Protein AF-A0A950RRG8-F1 (afdb_monomer)

Secondary structure (DSSP, 8-state):
-HHHHHHHHHHHHHHHHHH--HHHHHHHHTT--GGGSTTS--SHHHHHHHH-HHHHHHHHHHHHHHHHHHHHHHHHHHHHSHHHHHHHHTTTHHHHHHHHHHHHHHHS-GGGTT-----HHHHHHHHHHH-HHHHHHHHHHHHHHHHHH--HHHHHHHHHHHHHHHHHHHSSSTTSTTTHHHHHHHHHHHHHHHHHTHHHHHHHHTT-PPPPPP-THHHHHHHHHHHHHHHHHHHHHHHIIIIIHHHHHHHHHHHHHS-HHHHTTS---TT--HHHHHHHHHHHHTTTHHHHHHHHHHHHHHHHHHHHHGGG-

Sequence (313 aa):
MTALLIGALTILVSYLIGAIPFGYLVARWRGVDILHQGSGNIGATNVGRVLGRRFGLLVFFLDFTKGALPVAAATLITAGWKEELRPWFGQEGLRVAAALAAFLGHLFPVYLRFRGGKGVATGAGVVTMLFPGPTLGALFTWVLVVSLTRYVSLASLCAGLILCALYLIFTPEPFAPDRYTLTLFCLLAVVLIWLRHRANIVRLLHGNENRMRDHPAFPVVTRMIHVLALGLWFGSTVFFTFVVAPVVFHTFAVLAETSSAERATLPLSNQFNPETSSLVAGAGLRPVFPWYFLLQGLCGFLAALTALSWSWH

Radius of gyration: 25.61 Å; Cα contacts (8 Å, |Δi|>4): 386; chains: 1; bounding box: 71×33×63 Å

Mean predicted aligned error: 7.18 Å

Foldseek 3Di:
DVLVVVLVVLLVVLLQLLLPLLLCVLQVVVVHRLCPADPNASALVSSCVPVNNVSSVVRLVSNLCSLQVSLVVQVVSCVVCVVVNCVPQNQCRSSLSSNCSSQQSQCQPVVVNGHHHLRLSSNLSSCCSLPVPLSVVLVVQLLLCCLLPQANLVSSLRSLVSSLVCCVVVDPPCCPPRNVSVNVSSVVSNVSSCVSCVVQVVCVVVVNHDGDPDDPVSLVVLVVLLVVLVCQQVVVVCCCVPPVVVVLLVVLQVVQVDDPVVCVVPPDDPPRHNVCSNVVSCVVCVVVVVVSVVSNVVSVVSNVSSVVSVVVD

pLDDT: mean 90.44, std 8.81, range [47.72, 98.69]

Structure (mmCIF, N/CA/C/O backbone):
data_AF-A0A950RRG8-F1
#
_entry.id   AF-A0A950RRG8-F1
#
loop_
_atom_site.group_PDB
_atom_site.id
_atom_site.type_symbol
_atom_site.label_atom_id
_atom_site.label_alt_id
_atom_site.label_comp_id
_atom_site.label_asym_id
_atom_site.label_entity_id
_atom_site.label_seq_id
_atom_site.pdbx_PDB_ins_code
_atom_site.Cartn_x
_atom_site.Cartn_y
_atom_site.Cartn_z
_atom_site.occupancy
_atom_site.B_iso_or_equiv
_atom_site.auth_seq_id
_atom_site.auth_comp_id
_atom_site.auth_asym_id
_atom_site.auth_atom_id
_atom_site.pdbx_PDB_model_num
ATOM 1 N N . MET A 1 1 ? -24.541 4.275 -24.728 1.00 69.06 1 MET A N 1
ATOM 2 C CA . MET A 1 1 ? -25.304 4.397 -23.462 1.00 69.06 1 MET A CA 1
ATOM 3 C C . MET A 1 1 ? -25.002 3.250 -22.493 1.00 69.06 1 MET A C 1
ATOM 5 O O . MET A 1 1 ? -24.692 3.522 -21.343 1.00 69.06 1 MET A O 1
ATOM 9 N N . THR A 1 2 ? -24.998 1.991 -22.947 1.00 86.94 2 THR A N 1
ATOM 10 C CA . THR A 1 2 ? -24.755 0.794 -22.111 1.00 86.94 2 THR A CA 1
ATOM 11 C C . THR A 1 2 ? -23.406 0.788 -21.379 1.00 86.94 2 THR A C 1
ATOM 13 O O . THR A 1 2 ? -23.375 0.570 -20.175 1.00 86.94 2 THR A O 1
ATOM 16 N N . ALA A 1 3 ? -22.296 1.103 -22.056 1.00 88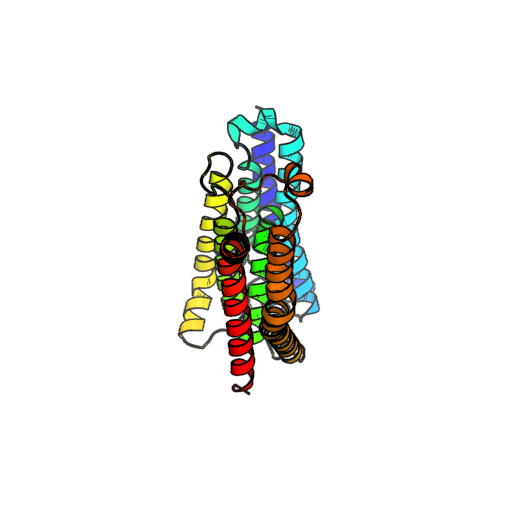.38 3 ALA A N 1
ATOM 17 C CA . ALA A 1 3 ? -20.965 1.097 -21.433 1.00 88.38 3 ALA A CA 1
ATOM 18 C C . ALA A 1 3 ? -20.802 2.154 -20.326 1.00 88.38 3 ALA A C 1
ATOM 20 O O . ALA A 1 3 ? -20.238 1.872 -19.271 1.00 88.38 3 ALA A O 1
ATOM 21 N N . LEU A 1 4 ? -21.366 3.350 -20.522 1.00 89.56 4 LEU A N 1
ATOM 22 C CA . LEU A 1 4 ? -21.375 4.394 -19.497 1.00 89.56 4 LEU A CA 1
ATOM 23 C C . LEU A 1 4 ? -22.156 3.946 -18.251 1.00 89.56 4 LEU A C 1
ATOM 25 O O . LEU A 1 4 ? -21.693 4.151 -17.132 1.00 89.56 4 LEU A O 1
ATOM 29 N N . LEU A 1 5 ? -23.304 3.287 -18.445 1.00 93.88 5 LEU A N 1
ATOM 30 C CA . LEU A 1 5 ? -24.101 2.728 -17.352 1.00 93.88 5 LEU A CA 1
ATOM 31 C C . LEU A 1 5 ? -23.340 1.628 -16.597 1.00 93.88 5 LEU A C 1
ATOM 33 O O . LEU A 1 5 ? -23.332 1.632 -15.369 1.00 93.88 5 LEU A O 1
ATOM 37 N N . ILE A 1 6 ? -22.660 0.727 -17.315 1.00 93.88 6 ILE A N 1
ATOM 38 C CA . ILE A 1 6 ? -21.808 -0.315 -16.718 1.00 93.88 6 ILE A CA 1
ATOM 39 C C . ILE A 1 6 ? -20.700 0.323 -15.873 1.00 93.88 6 ILE A C 1
ATOM 41 O O . ILE A 1 6 ? -20.494 -0.074 -14.724 1.00 93.88 6 ILE A O 1
ATOM 45 N N . GLY A 1 7 ? -20.015 1.337 -16.408 1.00 95.25 7 GLY A N 1
ATOM 46 C CA . GLY A 1 7 ? -18.968 2.057 -15.685 1.00 95.25 7 GLY A CA 1
ATOM 47 C C . GLY A 1 7 ? -19.498 2.738 -14.421 1.00 95.25 7 GLY A C 1
ATOM 48 O O . GLY A 1 7 ? -18.948 2.548 -13.337 1.00 95.25 7 GLY A O 1
ATOM 49 N N . ALA A 1 8 ? -20.616 3.460 -14.527 1.00 95.81 8 ALA A N 1
ATOM 50 C CA . ALA A 1 8 ? -21.257 4.120 -13.390 1.00 95.81 8 ALA A CA 1
ATOM 51 C C . ALA A 1 8 ? -21.698 3.123 -12.305 1.00 95.81 8 ALA A C 1
ATOM 53 O O . ALA A 1 8 ? -21.438 3.341 -11.120 1.00 95.81 8 ALA A O 1
ATOM 54 N N . LEU A 1 9 ? -22.308 1.999 -12.699 1.00 96.81 9 LEU A N 1
ATOM 55 C CA . LEU A 1 9 ? -22.713 0.946 -11.770 1.00 96.81 9 LEU A CA 1
ATOM 56 C C . LEU A 1 9 ? -21.500 0.305 -11.090 1.00 96.81 9 LEU A C 1
ATOM 58 O O . LEU A 1 9 ? -21.519 0.089 -9.881 1.00 96.81 9 LEU A O 1
ATOM 62 N N . THR A 1 10 ? -20.423 0.068 -11.840 1.00 97.69 10 THR A N 1
ATOM 63 C CA . THR A 1 10 ? -19.162 -0.458 -11.300 1.00 97.69 10 THR A CA 1
ATOM 64 C C . THR A 1 10 ? -18.613 0.466 -10.214 1.00 97.69 10 THR A C 1
ATOM 66 O O . THR A 1 10 ? -18.260 -0.002 -9.133 1.00 97.69 10 THR A O 1
ATOM 69 N N . ILE A 1 11 ? -18.597 1.780 -10.452 1.00 98.31 11 ILE A N 1
ATOM 70 C CA . ILE A 1 11 ? -18.136 2.784 -9.479 1.00 98.31 11 ILE A CA 1
ATOM 71 C C . ILE A 1 11 ? -19.035 2.795 -8.236 1.00 98.31 11 ILE A C 1
ATOM 73 O O . ILE A 1 11 ? -18.532 2.738 -7.112 1.00 98.31 11 ILE A O 1
ATOM 77 N N . LEU A 1 12 ? -20.359 2.819 -8.420 1.00 98.50 12 LEU A N 1
ATOM 78 C CA . LEU A 1 12 ? -21.320 2.821 -7.316 1.00 98.50 12 LEU A CA 1
ATOM 79 C C . LEU A 1 12 ? -21.175 1.571 -6.438 1.00 98.50 12 LEU A C 1
ATOM 81 O O . LEU A 1 12 ? -21.051 1.674 -5.218 1.00 98.50 12 LEU A O 1
ATOM 85 N N . VAL A 1 13 ? -21.137 0.389 -7.055 1.00 98.50 13 VAL A N 1
ATOM 86 C CA . VAL A 1 13 ? -20.974 -0.887 -6.347 1.00 98.50 13 VAL A CA 1
ATOM 87 C C . VAL A 1 13 ? -19.619 -0.946 -5.642 1.00 98.50 13 VAL A C 1
ATOM 89 O O . VAL A 1 13 ? -19.554 -1.369 -4.488 1.00 98.50 13 VAL A O 1
ATOM 92 N N . SER A 1 14 ? -18.552 -0.446 -6.272 1.00 98.69 14 SER A N 1
ATOM 93 C CA . SER A 1 14 ? -17.225 -0.357 -5.650 1.00 98.69 14 SER A CA 1
ATOM 94 C C . SER A 1 14 ? -17.256 0.467 -4.362 1.00 98.69 14 SER A C 1
ATOM 96 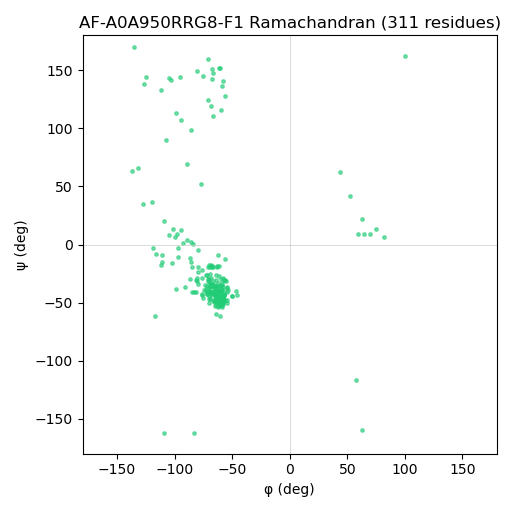O O . SER A 1 14 ? -16.719 0.033 -3.341 1.00 98.69 14 SER A O 1
ATOM 98 N N . TYR A 1 15 ? -17.938 1.619 -4.375 1.00 98.69 15 TYR A N 1
ATOM 99 C CA . TYR A 1 15 ? -18.134 2.440 -3.180 1.00 98.69 15 TYR A CA 1
ATOM 100 C C . TYR A 1 15 ? -18.922 1.700 -2.095 1.00 98.69 15 TYR A C 1
ATOM 102 O O . TYR A 1 15 ? -18.489 1.670 -0.942 1.00 98.69 15 TYR A O 1
ATOM 110 N N . LEU A 1 16 ? -20.045 1.068 -2.447 1.00 98.62 16 LEU A N 1
ATOM 111 C CA . LEU A 1 16 ? -20.894 0.359 -1.484 1.00 98.62 16 LEU A CA 1
ATOM 112 C C . LEU A 1 16 ? -20.177 -0.828 -0.833 1.00 98.62 16 LEU A C 1
ATOM 114 O O . LEU A 1 16 ? -20.324 -1.026 0.374 1.00 98.62 16 LEU A O 1
ATOM 118 N N . ILE A 1 17 ? -19.370 -1.572 -1.599 1.00 98.56 17 ILE A N 1
ATOM 119 C CA . ILE A 1 17 ? -18.513 -2.654 -1.092 1.00 98.56 17 ILE A CA 1
ATOM 120 C C . ILE A 1 17 ? -17.433 -2.084 -0.166 1.00 98.56 17 ILE A C 1
ATOM 122 O O . ILE A 1 17 ? -17.271 -2.546 0.965 1.00 98.56 17 ILE A O 1
ATOM 126 N N . GLY A 1 18 ? -16.725 -1.039 -0.604 1.00 98.12 18 GLY A N 1
ATOM 127 C CA . GLY A 1 18 ? -15.710 -0.366 0.207 1.00 98.12 18 GLY A CA 1
ATOM 128 C C . GLY A 1 18 ? -16.265 0.205 1.516 1.00 98.12 18 GLY A C 1
ATOM 129 O O . GLY A 1 18 ? -15.587 0.185 2.550 1.00 98.12 18 GLY A O 1
ATOM 130 N N . ALA A 1 19 ? -17.519 0.659 1.494 1.00 98.25 19 ALA A N 1
ATOM 131 C CA . ALA A 1 19 ? -18.220 1.230 2.635 1.00 98.25 19 ALA A CA 1
ATOM 132 C C . ALA A 1 19 ? -18.583 0.215 3.723 1.00 98.25 19 ALA A C 1
ATOM 134 O O . ALA A 1 19 ? -18.820 0.635 4.854 1.00 98.25 19 ALA A O 1
ATOM 135 N N . ILE A 1 20 ? -18.576 -1.095 3.448 1.00 98.44 20 ILE A N 1
ATOM 136 C CA . ILE A 1 20 ? -18.914 -2.118 4.449 1.00 98.44 20 ILE A CA 1
ATOM 137 C C . ILE A 1 20 ? -17.945 -2.010 5.642 1.00 98.44 20 ILE A C 1
ATOM 139 O O . ILE A 1 20 ? -16.736 -2.218 5.478 1.00 98.44 20 ILE A O 1
ATOM 143 N N . PRO A 1 21 ? -18.417 -1.678 6.859 1.00 97.19 21 PRO A N 1
ATOM 144 C CA . PRO A 1 21 ? -17.534 -1.363 7.973 1.00 97.19 21 PRO A CA 1
ATOM 145 C C . PRO A 1 21 ? -17.183 -2.631 8.764 1.00 97.19 21 PRO A C 1
ATOM 147 O O . PRO A 1 21 ? -17.616 -2.804 9.902 1.00 97.19 21 PRO A O 1
ATOM 150 N N . PHE A 1 22 ? -16.391 -3.536 8.180 1.00 98.19 22 PHE A N 1
ATOM 151 C CA . PHE A 1 22 ? -16.116 -4.851 8.779 1.00 98.19 22 PHE A CA 1
ATOM 152 C C . PHE A 1 22 ? -15.591 -4.795 10.210 1.00 98.19 22 PHE A C 1
ATOM 154 O O . PHE A 1 22 ? -16.025 -5.592 11.031 1.00 98.19 22 PHE A O 1
ATOM 161 N N . GLY A 1 23 ? -14.722 -3.846 10.561 1.00 96.88 23 GLY A N 1
ATOM 162 C CA . GLY A 1 23 ? -14.259 -3.754 11.945 1.00 96.88 23 GLY A CA 1
ATOM 163 C C . GLY A 1 23 ? -15.330 -3.316 12.945 1.00 96.88 23 GLY A C 1
ATOM 164 O O . GLY A 1 23 ? -15.298 -3.759 14.090 1.00 96.88 23 GLY A O 1
ATOM 165 N N . TYR A 1 24 ? -16.324 -2.535 12.511 1.00 97.38 24 TYR A N 1
ATOM 166 C CA . TYR A 1 24 ? -17.519 -2.268 13.314 1.00 97.38 24 TYR A CA 1
ATOM 167 C C . TYR A 1 24 ? -18.393 -3.521 13.431 1.00 97.38 24 TYR A C 1
ATOM 169 O O . TYR A 1 24 ? -18.782 -3.889 14.536 1.00 97.38 24 TYR A O 1
ATOM 177 N N . LEU A 1 25 ? -18.652 -4.211 12.313 1.00 97.88 25 LEU A N 1
ATOM 178 C CA . LEU A 1 25 ? -19.484 -5.420 12.280 1.00 97.88 25 LEU A CA 1
ATOM 179 C C . LEU A 1 25 ? -18.895 -6.548 13.137 1.00 97.88 25 LEU A C 1
ATOM 181 O O . LEU A 1 25 ? -19.595 -7.124 13.965 1.00 97.88 25 LEU A O 1
ATOM 185 N N . VAL A 1 26 ? -17.596 -6.822 12.995 1.00 97.94 26 VAL A N 1
ATOM 186 C CA . VAL A 1 26 ? -16.881 -7.843 13.772 1.00 97.94 26 VAL A CA 1
ATOM 187 C C . VAL A 1 26 ? -16.863 -7.488 15.258 1.00 97.94 26 VAL A C 1
ATOM 189 O O . VAL A 1 26 ? -17.041 -8.372 16.093 1.00 97.94 26 VAL A O 1
ATOM 192 N N . ALA A 1 27 ? -16.685 -6.213 15.613 1.00 97.06 27 ALA A N 1
ATOM 193 C CA . ALA A 1 27 ? -16.729 -5.808 17.013 1.00 97.06 27 ALA A CA 1
ATOM 194 C C . ALA A 1 27 ? -18.127 -5.934 17.620 1.00 97.06 27 ALA A C 1
ATOM 196 O O . ALA A 1 27 ? -18.269 -6.492 18.709 1.00 97.06 27 ALA A O 1
ATOM 197 N N . ARG A 1 28 ? -19.162 -5.514 16.884 1.00 96.50 28 ARG A N 1
ATOM 198 C CA . ARG A 1 28 ? -20.558 -5.673 17.303 1.00 96.50 28 ARG A CA 1
ATOM 199 C C . ARG A 1 28 ? -20.959 -7.134 17.448 1.00 96.50 28 ARG A C 1
ATOM 201 O O . ARG A 1 28 ? -21.606 -7.467 18.433 1.00 96.50 28 ARG A O 1
ATOM 208 N N . TRP A 1 29 ? -20.509 -8.009 16.549 1.00 96.81 29 TRP A N 1
ATOM 209 C CA . TRP A 1 29 ? -20.699 -9.458 16.674 1.00 96.81 29 TRP A CA 1
ATOM 210 C C . TRP A 1 29 ? -20.109 -10.022 17.978 1.00 96.81 29 TRP A C 1
ATOM 212 O O . TRP A 1 29 ? -20.619 -10.991 18.532 1.00 96.81 29 TRP A O 1
ATOM 222 N N . ARG A 1 30 ? -19.065 -9.383 18.516 1.00 97.00 30 ARG A N 1
ATOM 223 C CA . ARG A 1 30 ? -18.439 -9.739 19.796 1.00 97.00 30 ARG A CA 1
ATOM 224 C C . ARG A 1 30 ? -18.982 -8.937 20.984 1.00 97.00 30 ARG A C 1
ATOM 226 O O . ARG A 1 30 ? -18.381 -8.976 22.051 1.00 97.00 30 ARG A O 1
ATOM 233 N N . GLY A 1 31 ? -20.092 -8.217 20.810 1.00 96.31 31 GLY A N 1
ATOM 234 C CA . GLY A 1 31 ? -20.743 -7.434 21.864 1.00 96.31 31 GLY A CA 1
ATOM 235 C C . GLY A 1 31 ? -20.031 -6.126 22.224 1.00 96.31 31 GLY A C 1
ATOM 236 O O . GLY A 1 31 ? -20.355 -5.522 23.240 1.00 96.31 31 GLY A O 1
ATOM 237 N N . VAL A 1 32 ? -19.071 -5.668 21.412 1.00 96.25 32 VAL A N 1
ATOM 238 C CA . VAL A 1 32 ? -18.257 -4.479 21.704 1.00 96.25 32 VAL A CA 1
ATOM 239 C C . VAL A 1 32 ? -18.579 -3.338 20.747 1.00 96.25 32 VAL A C 1
ATOM 241 O O . VAL A 1 32 ? -18.597 -3.501 19.527 1.00 96.25 32 VAL A O 1
ATOM 244 N N . ASP A 1 33 ? -18.772 -2.141 21.299 1.00 95.94 33 ASP A N 1
ATOM 245 C CA . ASP A 1 33 ? -18.824 -0.913 20.511 1.00 95.94 33 ASP A CA 1
ATOM 246 C C . ASP A 1 33 ? -17.413 -0.349 20.283 1.00 95.94 33 ASP A C 1
ATOM 248 O O . ASP A 1 33 ? -16.842 0.327 21.139 1.00 95.94 33 ASP A O 1
ATOM 252 N N . ILE A 1 34 ? -16.835 -0.630 19.112 1.00 95.25 34 ILE A N 1
ATOM 253 C CA . ILE A 1 34 ? -15.458 -0.229 18.784 1.00 95.25 34 ILE A CA 1
ATOM 254 C C . ILE A 1 34 ? -15.270 1.291 18.672 1.00 95.25 34 ILE A C 1
ATOM 256 O O . ILE A 1 34 ? -14.138 1.769 18.761 1.00 95.25 34 ILE A O 1
ATOM 260 N N . LEU A 1 35 ? -16.352 2.058 18.485 1.00 93.62 35 LEU A N 1
ATOM 261 C CA . LEU A 1 35 ? -16.287 3.518 18.357 1.00 93.62 35 LEU A CA 1
ATOM 262 C C . LEU A 1 35 ? -15.913 4.195 19.682 1.00 93.62 35 LEU A C 1
ATOM 264 O O . LEU A 1 35 ? -15.312 5.266 19.670 1.00 93.62 35 LEU A O 1
ATOM 268 N N . HIS A 1 36 ? -16.205 3.536 20.805 1.00 93.50 36 HIS A N 1
ATOM 269 C CA . HIS A 1 36 ? -15.928 4.019 22.159 1.00 93.50 36 HIS A CA 1
ATOM 270 C C . HIS A 1 36 ? -14.735 3.305 22.817 1.00 93.50 36 HIS A C 1
ATOM 272 O O . HIS A 1 36 ? -14.491 3.488 24.005 1.00 93.50 36 HIS A O 1
ATOM 278 N N . GLN A 1 37 ? -13.990 2.481 22.069 1.00 92.56 37 GLN A N 1
ATOM 279 C CA . GLN A 1 37 ? -12.927 1.633 22.613 1.00 92.56 37 GLN A CA 1
ATOM 280 C C . GLN A 1 37 ? -11.580 1.855 21.919 1.00 92.56 37 GLN A C 1
ATOM 282 O O . GLN A 1 37 ? -11.492 2.056 20.701 1.00 92.56 37 GLN A O 1
ATOM 287 N N . GLY A 1 38 ? -10.498 1.769 22.697 1.00 87.12 38 GLY A N 1
ATOM 288 C CA . GLY A 1 38 ? -9.132 1.953 22.207 1.00 87.12 38 GLY A CA 1
ATOM 289 C C . GLY A 1 38 ? -8.940 3.324 21.551 1.00 87.12 38 GLY A C 1
ATOM 290 O O . GLY A 1 38 ? -9.060 4.352 22.201 1.00 87.12 38 GLY A O 1
ATOM 291 N N . SER A 1 39 ? -8.635 3.354 20.251 1.00 85.75 39 SER A N 1
ATOM 292 C CA . SER A 1 39 ? -8.489 4.608 19.498 1.00 85.75 39 SER A CA 1
ATOM 293 C C . SER A 1 39 ? -9.794 5.128 18.877 1.00 85.75 39 SER A C 1
ATOM 295 O O . SER A 1 39 ? -9.724 6.041 18.055 1.00 85.75 39 SER A O 1
ATOM 297 N N . GLY A 1 40 ? -10.935 4.474 19.121 1.00 88.38 40 GLY A N 1
ATOM 298 C CA . GLY A 1 40 ? -12.234 4.783 18.501 1.00 88.38 40 GLY A CA 1
ATOM 299 C C . GLY A 1 40 ? -12.303 4.560 16.983 1.00 88.38 40 GLY A C 1
ATOM 300 O O . GLY A 1 40 ? -13.255 4.968 16.326 1.00 88.38 40 GLY A O 1
ATOM 301 N N . ASN A 1 41 ? -11.279 3.939 16.385 1.00 92.19 41 ASN A N 1
ATOM 302 C CA . ASN A 1 41 ? -11.221 3.699 14.942 1.00 92.19 41 ASN A CA 1
ATOM 303 C C . ASN A 1 41 ? -11.746 2.296 14.625 1.00 92.19 41 ASN A C 1
ATOM 305 O O . ASN A 1 41 ? -11.460 1.355 15.361 1.00 92.19 41 ASN A O 1
ATOM 309 N N . ILE A 1 42 ? -12.441 2.136 13.502 1.00 94.31 42 ILE A N 1
ATOM 310 C CA . ILE A 1 42 ? -12.973 0.839 13.067 1.00 94.31 42 ILE A CA 1
ATOM 311 C C . ILE A 1 42 ? -11.921 -0.060 12.396 1.00 94.31 42 ILE A C 1
ATOM 313 O O . ILE A 1 42 ? -12.226 -1.184 12.032 1.00 94.31 42 ILE A O 1
ATOM 317 N N . GLY A 1 43 ? -10.692 0.416 12.184 1.00 93.81 43 GLY A N 1
ATOM 318 C CA . GLY A 1 43 ? -9.660 -0.347 11.482 1.00 93.81 43 GLY A CA 1
ATOM 319 C C . GLY A 1 43 ? -9.100 -1.540 12.268 1.00 93.81 43 GLY A C 1
ATOM 320 O O . GLY A 1 43 ? -9.109 -1.572 13.503 1.00 93.81 43 GLY A O 1
ATOM 321 N N . ALA A 1 44 ? -8.505 -2.479 11.528 1.00 95.19 44 ALA A N 1
ATOM 322 C CA . ALA A 1 44 ? -7.896 -3.716 12.024 1.00 95.19 44 ALA A CA 1
ATOM 323 C C . ALA A 1 44 ? -6.980 -3.546 13.250 1.00 95.19 44 ALA A C 1
ATOM 325 O O . ALA A 1 44 ? -7.030 -4.350 14.177 1.00 95.19 44 ALA A O 1
ATOM 326 N N . THR A 1 45 ? -6.166 -2.487 13.300 1.00 92.38 45 THR A N 1
ATOM 327 C CA . THR A 1 45 ? -5.259 -2.232 14.432 1.00 92.38 45 THR A CA 1
ATOM 328 C C . THR A 1 45 ? -6.011 -1.993 15.741 1.00 92.38 45 THR A C 1
ATOM 330 O O . THR A 1 45 ? -5.577 -2.465 16.789 1.00 92.38 45 THR A O 1
ATOM 333 N N . ASN A 1 46 ? -7.131 -1.263 15.707 1.00 93.88 46 ASN A N 1
ATOM 334 C CA . ASN A 1 46 ? -7.908 -1.000 16.917 1.00 93.88 46 ASN A CA 1
ATOM 335 C C . ASN A 1 46 ? -8.715 -2.229 17.331 1.00 93.88 46 ASN A C 1
ATOM 337 O O . ASN A 1 46 ? -8.696 -2.603 18.498 1.00 93.88 46 ASN A O 1
ATOM 341 N N . VAL A 1 47 ? -9.331 -2.914 16.364 1.00 96.00 47 VAL A N 1
ATOM 342 C CA . VAL A 1 47 ? -10.018 -4.188 16.616 1.00 96.00 47 VAL A CA 1
ATOM 343 C C . VAL A 1 47 ? -9.056 -5.212 17.218 1.00 96.00 47 VAL A C 1
ATOM 345 O O . VAL A 1 47 ? -9.381 -5.852 18.211 1.00 96.00 47 VAL A O 1
ATOM 348 N N . GLY A 1 48 ? -7.839 -5.320 16.683 1.00 94.25 48 GLY A N 1
ATOM 349 C CA . GLY A 1 48 ? -6.803 -6.199 17.218 1.00 94.25 48 GLY A CA 1
ATOM 350 C C . GLY A 1 48 ? -6.376 -5.843 18.644 1.00 94.25 48 GLY A C 1
ATOM 351 O O . GLY A 1 48 ? -6.064 -6.741 19.421 1.00 94.25 48 GLY A O 1
ATOM 352 N N . ARG A 1 49 ? -6.396 -4.553 19.004 1.00 91.19 49 ARG A N 1
ATOM 353 C CA . ARG A 1 49 ? -6.105 -4.079 20.364 1.00 91.19 49 ARG A CA 1
ATOM 354 C C . ARG A 1 49 ? -7.224 -4.423 21.347 1.00 91.19 49 ARG A C 1
ATOM 356 O O . ARG A 1 49 ? -6.926 -4.827 22.461 1.00 91.19 49 ARG A O 1
ATOM 363 N N . VAL A 1 50 ? -8.479 -4.245 20.937 1.00 94.19 50 VAL A N 1
ATOM 364 C CA . VAL A 1 50 ? -9.653 -4.386 21.815 1.00 94.19 50 VAL A CA 1
ATOM 365 C C . VAL A 1 50 ? -10.119 -5.842 21.924 1.00 94.19 50 VAL A C 1
ATOM 367 O O . VAL A 1 50 ? -10.458 -6.294 23.009 1.00 94.19 50 VAL A O 1
ATOM 370 N N . LEU A 1 51 ? -10.114 -6.593 20.820 1.00 95.19 51 LEU A N 1
ATOM 371 C CA . LEU A 1 51 ? -10.657 -7.960 20.739 1.00 95.19 51 LEU A CA 1
ATOM 372 C C . LEU A 1 51 ? -9.582 -9.038 20.557 1.00 95.19 51 LEU A C 1
ATOM 374 O O . LEU A 1 51 ? -9.882 -10.229 20.625 1.00 95.19 51 LEU A O 1
ATOM 378 N N . GLY A 1 52 ? -8.332 -8.644 20.306 1.00 93.44 52 GLY A N 1
ATOM 379 C CA . GLY A 1 52 ? -7.200 -9.547 20.109 1.00 93.44 52 GLY A CA 1
ATOM 380 C C . GLY A 1 52 ? -6.814 -9.778 18.643 1.00 93.44 52 GLY A C 1
ATOM 381 O O . GLY A 1 52 ? -7.579 -9.547 17.701 1.00 93.44 52 GLY A O 1
ATOM 382 N N . ARG A 1 53 ? -5.586 -10.281 18.445 1.00 91.12 53 ARG A N 1
ATOM 383 C CA . ARG A 1 53 ? -4.914 -10.400 17.134 1.00 91.12 53 ARG A CA 1
ATOM 384 C C . ARG A 1 53 ? -5.722 -11.165 16.084 1.00 91.12 53 ARG A C 1
ATOM 386 O O . ARG A 1 53 ? -5.705 -10.768 14.925 1.00 91.12 53 ARG A O 1
ATOM 393 N N . ARG A 1 54 ? -6.441 -12.225 16.475 1.00 95.50 54 ARG A N 1
ATOM 394 C CA . ARG A 1 54 ? -7.256 -13.038 15.551 1.00 95.50 54 ARG A CA 1
ATOM 395 C C . ARG A 1 54 ? -8.333 -12.195 14.855 1.00 95.50 54 ARG A C 1
ATOM 397 O O . ARG A 1 54 ? -8.451 -12.250 13.637 1.00 95.50 54 ARG A O 1
ATOM 404 N N . PHE A 1 55 ? -9.044 -11.350 15.605 1.00 96.69 55 PHE A N 1
ATOM 405 C CA . PHE A 1 55 ? -10.067 -10.456 15.048 1.00 96.69 55 PHE A CA 1
ATOM 406 C C . PHE A 1 55 ? -9.454 -9.283 14.284 1.00 96.69 55 PHE A C 1
ATOM 408 O O . PHE A 1 55 ? -9.988 -8.883 13.255 1.00 96.69 55 PHE A O 1
ATOM 415 N N . GLY A 1 56 ? -8.305 -8.771 14.737 1.00 96.06 56 GLY A N 1
ATOM 416 C CA . GLY A 1 56 ? -7.546 -7.774 13.979 1.00 96.06 56 GLY A CA 1
ATOM 417 C C . GLY A 1 56 ? -7.141 -8.280 12.589 1.00 96.06 56 GLY A C 1
ATOM 418 O O . GLY A 1 56 ? -7.345 -7.575 11.606 1.00 96.06 56 GLY A O 1
ATOM 419 N N . LEU A 1 57 ? -6.629 -9.512 12.492 1.00 96.12 57 LEU A N 1
ATOM 420 C CA . LEU A 1 57 ? -6.262 -10.142 11.217 1.00 96.12 57 LEU A CA 1
ATOM 421 C C . LEU A 1 57 ? -7.478 -10.417 10.329 1.00 96.12 57 LEU A C 1
ATOM 423 O O . LEU A 1 57 ? -7.419 -10.144 9.134 1.00 96.12 57 LEU A O 1
ATOM 427 N N . LEU A 1 58 ? -8.587 -10.889 10.905 1.00 97.94 58 LEU A N 1
ATOM 428 C CA . LEU A 1 58 ? -9.838 -11.071 10.167 1.00 97.94 58 LEU A CA 1
ATOM 429 C C . LEU A 1 58 ? -10.312 -9.751 9.544 1.00 97.94 58 LEU A C 1
ATOM 431 O O . LEU A 1 58 ? -10.588 -9.695 8.350 1.00 97.94 58 LEU A O 1
ATOM 435 N N . VAL A 1 59 ? -10.361 -8.673 10.331 1.00 98.00 59 VAL A N 1
ATOM 436 C CA . VAL A 1 59 ? -10.769 -7.352 9.831 1.00 98.00 59 VAL A CA 1
ATOM 437 C C . VAL A 1 59 ? -9.791 -6.827 8.791 1.00 98.00 59 VAL A C 1
ATOM 439 O O . VAL A 1 59 ? -10.233 -6.265 7.796 1.00 98.00 59 VAL A O 1
ATOM 442 N N . PHE A 1 60 ? -8.484 -7.034 8.978 1.00 97.69 60 PHE A N 1
ATOM 443 C CA . PHE A 1 60 ? -7.491 -6.674 7.969 1.00 97.69 60 PHE A CA 1
ATOM 444 C C . PHE A 1 60 ? -7.772 -7.379 6.642 1.00 97.69 60 PHE A C 1
ATOM 446 O O . PHE A 1 60 ? -7.819 -6.716 5.614 1.00 97.69 60 PHE A O 1
ATOM 453 N N . PHE A 1 61 ? -8.002 -8.694 6.668 1.00 98.38 61 PHE A N 1
ATOM 454 C CA . PHE A 1 61 ? -8.293 -9.472 5.468 1.00 98.38 61 PHE A CA 1
ATOM 455 C C . PHE A 1 61 ? -9.594 -9.020 4.796 1.00 98.38 61 PHE A C 1
ATOM 457 O O . PHE A 1 61 ? -9.618 -8.812 3.590 1.00 98.38 61 PHE A O 1
ATOM 464 N N . LEU A 1 62 ? -10.663 -8.800 5.563 1.00 98.44 62 LEU A N 1
ATOM 465 C CA . LEU A 1 62 ? -11.940 -8.330 5.021 1.00 98.44 62 LEU A CA 1
ATOM 466 C C . LEU A 1 62 ? -11.833 -6.918 4.419 1.00 98.44 62 LEU A C 1
ATOM 468 O O . LEU A 1 62 ? -12.332 -6.671 3.321 1.00 98.44 62 LEU A O 1
ATOM 472 N N . ASP A 1 63 ? -11.149 -5.997 5.106 1.00 98.25 63 ASP A N 1
ATOM 473 C CA . ASP A 1 63 ? -10.907 -4.643 4.602 1.00 98.25 63 ASP A CA 1
ATOM 474 C C . ASP A 1 63 ? -9.959 -4.636 3.388 1.00 98.25 63 ASP A C 1
ATOM 476 O O . ASP A 1 63 ? -10.148 -3.841 2.473 1.00 98.25 63 ASP A O 1
ATOM 480 N N . PHE A 1 64 ? -8.966 -5.524 3.341 1.00 98.50 64 PHE A N 1
ATOM 481 C CA . PHE A 1 64 ? -8.117 -5.722 2.165 1.00 98.50 64 PHE A CA 1
ATOM 482 C C . PHE A 1 64 ? -8.945 -6.215 0.978 1.00 98.50 64 PHE A C 1
ATOM 484 O O . PHE A 1 64 ? -8.924 -5.618 -0.097 1.00 98.50 64 PHE A O 1
ATOM 491 N N . THR A 1 65 ? -9.742 -7.261 1.191 1.00 98.44 65 THR A N 1
ATOM 492 C CA . THR A 1 65 ? -10.558 -7.893 0.155 1.00 98.44 65 THR A CA 1
ATOM 493 C C . THR A 1 65 ? -11.589 -6.930 -0.425 1.00 98.44 65 THR A C 1
ATOM 495 O O . THR A 1 65 ? -11.738 -6.875 -1.642 1.00 98.44 65 THR A O 1
ATOM 498 N N . LYS A 1 66 ? -12.241 -6.089 0.389 1.00 97.94 66 LYS A N 1
ATOM 499 C CA . LYS A 1 66 ? -13.167 -5.072 -0.147 1.00 97.94 66 LYS A CA 1
ATOM 500 C C . LYS A 1 66 ? -12.475 -3.955 -0.933 1.00 97.94 66 LYS A C 1
ATOM 502 O O . LYS A 1 66 ? -13.151 -3.239 -1.660 1.00 97.94 66 LYS A O 1
ATOM 507 N N . GLY A 1 67 ? -11.163 -3.773 -0.772 1.00 97.94 67 GLY A N 1
ATOM 508 C CA . GLY A 1 67 ? -10.365 -2.888 -1.620 1.00 97.94 67 GLY A CA 1
ATOM 509 C C . GLY A 1 67 ? -9.922 -3.569 -2.915 1.00 97.94 67 GLY A C 1
ATOM 510 O O . GLY A 1 67 ? -9.981 -2.968 -3.981 1.00 97.94 67 GLY A O 1
ATOM 511 N N . ALA A 1 68 ? -9.520 -4.837 -2.829 1.00 98.44 68 ALA A N 1
ATOM 512 C CA . ALA A 1 68 ? -9.005 -5.608 -3.955 1.00 98.44 68 ALA A CA 1
ATOM 513 C C . ALA A 1 68 ? -10.106 -6.063 -4.932 1.00 98.44 68 ALA A C 1
ATOM 515 O O . ALA A 1 68 ? -9.957 -5.914 -6.145 1.00 98.44 68 ALA A O 1
ATOM 516 N N . LEU A 1 69 ? -11.225 -6.593 -4.422 1.00 98.25 69 LEU A N 1
ATOM 517 C CA . LEU A 1 69 ? -12.294 -7.165 -5.248 1.00 98.25 69 LEU A CA 1
ATOM 518 C C . LEU A 1 69 ? -12.894 -6.171 -6.251 1.00 98.25 69 LEU A C 1
ATOM 520 O O . LEU A 1 69 ? -13.027 -6.552 -7.413 1.00 98.25 69 LEU A O 1
ATOM 524 N N . PRO A 1 70 ? -13.221 -4.915 -5.886 1.00 98.44 70 PRO A N 1
ATOM 525 C CA . PRO A 1 70 ? -13.780 -3.975 -6.853 1.00 98.44 70 PRO A CA 1
ATOM 526 C C . PRO A 1 70 ? -12.816 -3.642 -7.995 1.00 98.44 70 PRO A C 1
ATOM 528 O O . PRO A 1 70 ? -13.236 -3.533 -9.143 1.00 98.44 70 PRO A O 1
ATOM 531 N N . VAL A 1 71 ? -11.514 -3.545 -7.706 1.00 98.31 71 VAL A N 1
ATOM 532 C CA . VAL A 1 71 ? -10.489 -3.287 -8.730 1.00 98.31 71 VAL A CA 1
ATOM 533 C C . VAL A 1 71 ? -10.308 -4.500 -9.641 1.00 98.31 71 VAL A C 1
ATOM 535 O O . VAL A 1 71 ? -10.207 -4.344 -10.859 1.00 98.31 71 VAL A O 1
ATOM 538 N N . ALA A 1 72 ? -10.316 -5.712 -9.082 1.00 97.94 72 ALA A N 1
ATOM 539 C CA . ALA A 1 72 ? -10.276 -6.942 -9.869 1.00 97.94 72 ALA A CA 1
ATOM 540 C C . ALA A 1 72 ? -11.504 -7.060 -10.786 1.00 97.94 72 ALA A C 1
ATOM 542 O O . ALA A 1 72 ? -11.357 -7.294 -11.983 1.00 97.94 72 ALA A O 1
ATOM 543 N N . ALA A 1 73 ? -12.703 -6.807 -10.255 1.00 97.62 73 ALA A N 1
ATOM 544 C CA . ALA A 1 73 ? -13.937 -6.807 -11.033 1.00 97.62 73 ALA A CA 1
ATOM 545 C C . ALA A 1 73 ? -13.901 -5.755 -12.153 1.00 97.62 73 ALA A C 1
ATOM 547 O O . ALA A 1 73 ? -14.176 -6.082 -13.304 1.00 97.62 73 ALA A O 1
ATOM 548 N N . ALA A 1 74 ? -13.477 -4.524 -11.852 1.00 97.50 74 ALA A N 1
ATOM 549 C CA . ALA A 1 74 ? -13.307 -3.477 -12.858 1.00 97.50 74 ALA A CA 1
ATOM 550 C C . ALA A 1 74 ? -12.288 -3.870 -13.939 1.00 97.50 74 ALA A C 1
ATOM 552 O O . ALA A 1 74 ? -12.495 -3.570 -15.108 1.00 97.50 74 ALA A O 1
ATOM 553 N N . THR A 1 75 ? -11.222 -4.587 -13.577 1.00 96.38 75 THR A N 1
ATOM 554 C CA . THR A 1 75 ? -10.230 -5.091 -14.540 1.00 96.38 75 THR A CA 1
ATOM 555 C C . THR A 1 75 ? -10.855 -6.099 -15.509 1.00 96.38 75 THR A C 1
ATOM 557 O O . THR A 1 75 ? -10.647 -5.993 -16.716 1.00 96.38 75 THR A O 1
ATOM 560 N N . LEU A 1 76 ? -11.667 -7.034 -15.004 1.00 96.25 76 LEU A N 1
ATOM 561 C CA . LEU A 1 76 ? -12.378 -8.013 -15.834 1.00 96.25 76 LEU A CA 1
ATOM 562 C C . LEU A 1 76 ? -13.437 -7.354 -16.731 1.00 96.25 76 LEU A C 1
ATOM 564 O O . LEU A 1 76 ? -13.554 -7.700 -17.904 1.00 96.25 76 LEU A O 1
ATOM 568 N N . ILE A 1 77 ? -14.176 -6.375 -16.204 1.00 94.94 77 ILE A N 1
ATOM 569 C CA . ILE A 1 77 ? -15.179 -5.620 -16.967 1.00 94.94 77 ILE A CA 1
ATOM 570 C C . ILE A 1 77 ? -14.510 -4.827 -18.095 1.00 94.94 77 ILE A C 1
ATOM 572 O O . ILE A 1 77 ? -14.954 -4.910 -19.238 1.00 94.94 77 ILE A O 1
ATOM 576 N N . THR A 1 78 ? -13.415 -4.115 -17.807 1.00 93.25 78 THR A N 1
ATOM 577 C CA . THR A 1 78 ? -12.651 -3.385 -18.830 1.00 93.25 78 THR A CA 1
ATOM 578 C C . THR A 1 78 ? -12.097 -4.321 -19.901 1.00 93.25 78 THR A C 1
ATOM 580 O O . THR A 1 78 ? -12.075 -3.947 -21.068 1.00 93.25 78 THR A O 1
ATOM 583 N N . ALA A 1 79 ? -11.679 -5.540 -19.544 1.00 91.94 79 ALA A N 1
ATOM 584 C CA . ALA A 1 79 ? -11.211 -6.519 -20.523 1.00 91.94 79 ALA A CA 1
ATOM 585 C C . ALA A 1 79 ? -12.329 -6.979 -21.478 1.00 91.94 79 ALA A C 1
ATOM 587 O O . ALA A 1 79 ? -12.072 -7.146 -22.667 1.00 91.94 79 ALA A O 1
ATOM 588 N N . GLY A 1 80 ? -13.558 -7.151 -20.977 1.00 91.31 80 GLY A N 1
ATOM 589 C CA . GLY A 1 80 ? -14.707 -7.583 -21.782 1.00 91.31 80 GLY A CA 1
ATOM 590 C C . GLY A 1 80 ? -15.379 -6.483 -22.613 1.00 91.31 80 GLY A C 1
ATOM 591 O O . GLY A 1 80 ? -16.017 -6.799 -23.608 1.00 91.31 80 GLY A O 1
ATOM 592 N N . TRP A 1 81 ? -15.231 -5.213 -22.222 1.00 89.56 81 TRP A N 1
ATOM 593 C CA . TRP A 1 81 ? -15.910 -4.051 -22.829 1.00 89.56 81 TRP A CA 1
ATOM 594 C C . TRP A 1 81 ? -14.919 -2.947 -23.223 1.00 89.56 81 TRP A C 1
ATOM 596 O O . TRP A 1 81 ? -15.167 -1.750 -23.037 1.00 89.56 81 TRP A O 1
ATOM 606 N N . LYS A 1 82 ? -13.724 -3.351 -23.664 1.00 88.12 82 LYS A N 1
ATOM 607 C CA . LYS A 1 82 ? -12.577 -2.452 -23.830 1.00 88.12 82 LYS A CA 1
ATOM 608 C C . LYS A 1 82 ? -12.869 -1.319 -24.810 1.00 88.12 82 LYS A C 1
ATOM 610 O O . LYS A 1 82 ? -12.611 -0.162 -24.485 1.00 88.12 82 LYS A O 1
ATOM 615 N N . GLU A 1 83 ? -13.392 -1.638 -25.991 1.00 90.31 83 GLU A N 1
ATOM 616 C CA . GLU A 1 83 ? -13.613 -0.646 -27.050 1.00 90.31 83 GLU A CA 1
ATOM 617 C C . GLU A 1 83 ? -14.756 0.317 -26.701 1.00 90.31 83 GLU A C 1
ATOM 619 O O . GLU A 1 83 ? -14.692 1.502 -27.023 1.00 90.31 83 GLU A O 1
ATOM 624 N N . GLU A 1 84 ? -15.763 -0.145 -25.962 1.00 92.06 84 GLU A N 1
ATOM 625 C CA . GLU A 1 84 ? -16.911 0.668 -25.571 1.00 92.06 84 GLU A CA 1
ATOM 626 C C . GLU A 1 84 ? -16.631 1.552 -24.350 1.00 92.06 84 GLU A C 1
ATOM 628 O O . GLU A 1 84 ? -17.217 2.631 -24.228 1.00 92.06 84 GLU A O 1
ATOM 633 N N . LEU A 1 85 ? -15.755 1.117 -23.436 1.00 91.69 85 LEU A N 1
ATOM 634 C CA . LEU A 1 85 ? -15.388 1.868 -22.229 1.00 91.69 85 LEU A CA 1
ATOM 635 C C . LEU A 1 85 ? -14.249 2.863 -22.465 1.00 91.69 85 LEU A C 1
ATOM 637 O O . LEU A 1 85 ? -14.219 3.905 -21.802 1.00 91.69 85 LEU A O 1
ATOM 641 N N . ARG A 1 86 ? -13.334 2.584 -23.406 1.00 91.06 86 ARG A N 1
ATOM 642 C CA . ARG A 1 86 ? -12.149 3.421 -23.666 1.00 91.06 86 ARG A CA 1
ATOM 643 C C . ARG A 1 86 ? -12.475 4.897 -23.948 1.00 91.06 86 ARG A C 1
ATOM 645 O O . ARG A 1 86 ? -11.769 5.736 -23.396 1.00 91.06 86 ARG A O 1
ATOM 652 N N . PRO A 1 87 ? -13.527 5.264 -24.711 1.00 92.00 87 PRO A N 1
ATOM 653 C CA . PRO A 1 87 ? -13.870 6.672 -24.939 1.00 92.00 87 PRO A CA 1
ATOM 654 C C . PRO A 1 87 ? -14.279 7.436 -23.672 1.00 92.00 87 PRO A C 1
ATOM 656 O O . PRO A 1 87 ? -14.134 8.652 -23.620 1.00 92.00 87 PRO A O 1
ATOM 659 N N . TRP A 1 88 ? -14.792 6.737 -22.655 1.00 90.75 88 TRP A N 1
ATOM 660 C CA . TRP A 1 88 ? -15.333 7.347 -21.434 1.00 90.75 88 TRP A CA 1
ATOM 661 C C . TRP A 1 88 ? -14.339 7.339 -20.277 1.00 90.75 88 TRP A C 1
ATOM 663 O O . TRP A 1 88 ? -14.281 8.285 -19.497 1.00 90.75 88 TRP A O 1
ATOM 673 N N . PHE A 1 89 ? -13.574 6.255 -20.153 1.00 91.38 89 PHE A N 1
ATOM 674 C CA . PHE A 1 89 ? -12.704 6.006 -19.006 1.00 91.38 89 PHE A CA 1
ATOM 675 C C . PHE A 1 89 ? -11.223 5.902 -19.388 1.00 91.38 89 PHE A C 1
ATOM 677 O O . PHE A 1 89 ? -10.378 5.743 -18.512 1.00 91.38 89 PHE A O 1
ATOM 684 N N . GLY A 1 90 ? -10.872 5.982 -20.672 1.00 90.31 90 GLY A N 1
ATOM 685 C CA . GLY A 1 90 ? -9.513 5.709 -21.128 1.00 90.31 90 GLY A CA 1
ATOM 686 C C . GLY A 1 90 ? -9.096 4.262 -20.853 1.00 90.31 90 GLY A C 1
ATOM 687 O O . GLY A 1 90 ? -9.930 3.376 -20.664 1.00 90.31 90 GLY A O 1
ATOM 688 N N . GLN A 1 91 ? -7.787 4.016 -20.839 1.00 88.25 91 GLN A N 1
ATOM 689 C CA . GLN A 1 91 ? -7.240 2.671 -20.643 1.00 88.25 91 GLN A CA 1
ATOM 690 C C . GLN A 1 91 ? -7.401 2.174 -19.198 1.00 88.25 91 GLN A C 1
ATOM 692 O O . GLN A 1 91 ? -7.795 1.032 -18.973 1.00 88.25 91 GLN A O 1
ATOM 697 N N . GLU A 1 92 ? -7.144 3.044 -18.220 1.00 92.81 92 GLU A N 1
ATOM 698 C CA . GLU A 1 92 ? -7.058 2.664 -16.802 1.00 92.81 92 GLU A CA 1
ATOM 699 C C . GLU A 1 92 ? -8.136 3.311 -15.922 1.00 92.81 92 GLU A C 1
ATOM 701 O O . GLU A 1 92 ? -8.282 2.966 -14.746 1.00 92.81 92 GLU A O 1
ATOM 706 N N . GLY A 1 93 ? -8.923 4.248 -16.458 1.00 94.81 93 GLY A N 1
ATOM 707 C CA . GLY A 1 93 ? -9.773 5.105 -15.634 1.00 94.81 93 GLY A CA 1
ATOM 708 C C . GLY A 1 93 ? -10.898 4.373 -14.919 1.00 94.81 93 GLY A C 1
ATOM 709 O O . GLY A 1 93 ? -11.207 4.752 -13.795 1.00 94.81 93 GLY A O 1
ATOM 710 N N . LEU A 1 94 ? -11.464 3.290 -15.470 1.00 96.44 94 LEU A N 1
ATOM 711 C CA . LEU A 1 94 ? -12.499 2.530 -14.754 1.00 96.44 94 LEU A CA 1
ATOM 712 C C . LEU A 1 94 ? -11.910 1.783 -13.548 1.00 96.44 94 LEU A C 1
ATOM 714 O O . LEU A 1 94 ? -12.506 1.784 -12.471 1.00 96.44 94 LEU A O 1
ATOM 718 N N . ARG A 1 95 ? -10.713 1.199 -13.700 1.00 97.44 95 ARG A N 1
ATOM 719 C CA . ARG A 1 95 ? -9.992 0.513 -12.613 1.00 97.44 95 ARG A CA 1
ATOM 720 C C . ARG A 1 95 ? -9.622 1.504 -11.510 1.00 97.44 95 ARG A C 1
ATOM 722 O O . ARG A 1 95 ? -9.855 1.229 -10.334 1.00 97.44 95 ARG A O 1
ATOM 729 N N . VAL A 1 96 ? -9.117 2.678 -11.892 1.00 97.50 96 VAL A N 1
ATOM 730 C CA . VAL A 1 96 ? -8.788 3.774 -10.967 1.00 97.50 96 VAL A CA 1
ATOM 731 C C . VAL A 1 96 ? -10.038 4.343 -10.289 1.00 97.50 96 VAL A C 1
ATOM 733 O O . VAL A 1 96 ? -10.022 4.595 -9.085 1.00 97.50 96 VAL A O 1
ATOM 736 N N . ALA A 1 97 ? -11.144 4.505 -11.014 1.00 97.69 97 ALA A N 1
ATOM 737 C CA . ALA A 1 97 ? -12.398 4.988 -10.444 1.00 97.69 97 ALA A CA 1
ATOM 738 C C . ALA A 1 97 ? -12.986 3.984 -9.440 1.00 97.69 97 ALA A C 1
ATOM 740 O O . ALA A 1 97 ? -13.399 4.385 -8.353 1.00 97.69 97 ALA A O 1
ATOM 741 N N . ALA A 1 98 ? -12.957 2.684 -9.749 1.00 98.44 98 ALA A N 1
ATOM 742 C CA . ALA A 1 98 ? -13.353 1.624 -8.822 1.00 98.44 98 ALA A CA 1
ATOM 743 C C . ALA A 1 98 ? -12.462 1.594 -7.567 1.00 98.44 98 ALA A C 1
ATOM 745 O O . ALA A 1 98 ? -12.966 1.513 -6.445 1.00 98.44 98 ALA A O 1
ATOM 746 N N . ALA A 1 99 ? -11.145 1.735 -7.742 1.00 98.19 99 ALA A N 1
ATOM 747 C CA . ALA A 1 99 ? -10.172 1.852 -6.658 1.00 98.19 99 ALA A CA 1
ATOM 748 C C . ALA A 1 99 ? -10.463 3.041 -5.731 1.00 98.19 99 ALA A C 1
ATOM 750 O O . ALA A 1 99 ? -10.549 2.876 -4.510 1.00 98.19 99 ALA A O 1
ATOM 751 N N . LEU A 1 100 ? -10.654 4.234 -6.304 1.00 97.75 100 LEU A N 1
ATOM 752 C CA . LEU A 1 100 ? -11.006 5.441 -5.557 1.00 97.75 100 LEU A CA 1
ATOM 753 C C . LEU A 1 100 ? -12.343 5.279 -4.842 1.00 97.75 100 LEU A C 1
ATOM 755 O O . LEU A 1 100 ? -12.433 5.599 -3.662 1.00 97.75 100 LEU A O 1
ATOM 759 N N . ALA A 1 101 ? -13.358 4.744 -5.517 1.00 98.31 101 ALA A N 1
ATOM 760 C CA . ALA A 1 101 ? -14.675 4.521 -4.941 1.00 98.31 101 ALA A CA 1
ATOM 761 C C . ALA A 1 101 ? -14.616 3.571 -3.737 1.00 98.31 101 ALA A C 1
ATOM 763 O O . ALA A 1 101 ? -15.122 3.914 -2.670 1.00 98.31 101 ALA A O 1
ATOM 764 N N . ALA A 1 102 ? -13.941 2.425 -3.860 1.00 98.50 102 ALA A N 1
ATOM 765 C CA . ALA A 1 102 ? -13.779 1.472 -2.762 1.00 98.50 102 ALA A CA 1
ATOM 766 C C . ALA A 1 102 ? -12.990 2.069 -1.583 1.00 98.50 102 ALA A C 1
ATOM 768 O O . ALA A 1 102 ? -13.369 1.909 -0.416 1.00 98.50 102 ALA A O 1
ATOM 769 N N . PHE A 1 103 ? -11.915 2.806 -1.874 1.00 97.38 103 PHE A N 1
ATOM 770 C CA . PHE A 1 103 ? -11.136 3.497 -0.851 1.00 97.38 103 PHE A CA 1
ATOM 771 C C . PHE A 1 103 ? -11.986 4.553 -0.134 1.00 97.38 103 PHE A C 1
ATOM 773 O O . PHE A 1 103 ? -12.136 4.494 1.087 1.00 97.38 103 PHE A O 1
ATOM 780 N N . LEU A 1 104 ? -12.621 5.461 -0.879 1.00 96.94 104 LEU A N 1
ATOM 781 C CA . LEU A 1 104 ? -13.514 6.492 -0.345 1.00 96.94 104 LEU A CA 1
ATOM 782 C C . LEU A 1 104 ? -14.686 5.898 0.437 1.00 96.94 104 LEU A C 1
ATOM 784 O O . LEU A 1 104 ? -15.032 6.440 1.482 1.00 96.94 104 LEU A O 1
ATOM 788 N N . GLY A 1 105 ? -15.234 4.762 0.003 1.00 97.75 105 GLY A N 1
ATOM 789 C CA . GLY A 1 105 ? -16.225 3.998 0.755 1.00 97.75 105 GLY A CA 1
ATOM 790 C C . GLY A 1 105 ? -15.726 3.648 2.153 1.00 97.75 105 GLY A C 1
ATOM 791 O O . GLY A 1 105 ? -16.406 3.924 3.136 1.00 97.75 105 GLY A O 1
ATOM 792 N N . HIS A 1 106 ? -14.501 3.136 2.291 1.00 97.25 106 HIS A N 1
ATOM 793 C CA . HIS A 1 106 ? -13.935 2.836 3.611 1.00 97.25 106 HIS A CA 1
ATOM 794 C C . HIS A 1 106 ? -13.687 4.099 4.458 1.00 97.25 106 HIS A C 1
ATOM 796 O O . HIS A 1 106 ? -13.817 4.056 5.687 1.00 97.25 106 HIS A O 1
ATOM 802 N N . LEU A 1 107 ? -13.285 5.211 3.835 1.00 95.00 107 LEU A N 1
ATOM 803 C CA . LEU A 1 107 ? -13.010 6.472 4.536 1.00 95.00 107 LEU A CA 1
ATOM 804 C C . LEU A 1 107 ? -14.300 7.155 5.007 1.00 95.00 107 LEU A C 1
ATOM 806 O O . LEU A 1 107 ? -14.348 7.681 6.122 1.00 95.00 107 LEU A O 1
ATOM 810 N N . PHE A 1 108 ? -15.326 7.120 4.162 1.00 96.19 108 PHE A N 1
ATOM 811 C CA . PHE A 1 108 ? -16.609 7.792 4.323 1.00 96.19 108 PHE A CA 1
ATOM 812 C C . PHE A 1 108 ? -17.757 6.807 4.055 1.00 96.19 108 PHE A C 1
ATOM 814 O O . PHE A 1 108 ? -18.499 6.964 3.087 1.00 96.19 108 PHE A O 1
ATOM 821 N N . PRO A 1 109 ? -17.924 5.776 4.896 1.00 97.12 109 PRO A N 1
ATOM 822 C CA . PRO A 1 109 ? -18.938 4.756 4.698 1.00 97.12 109 PRO A CA 1
ATOM 823 C C . PRO A 1 109 ? -20.324 5.332 4.962 1.00 97.12 109 PRO A C 1
ATOM 825 O O . PRO A 1 109 ? -20.602 5.826 6.060 1.00 97.12 109 PRO A O 1
ATOM 828 N N . VAL A 1 110 ? -21.217 5.213 3.978 1.00 98.00 110 VAL A N 1
ATOM 829 C CA . VAL A 1 110 ? -22.620 5.636 4.103 1.00 98.00 110 VAL A CA 1
ATOM 830 C C . VAL A 1 110 ? -23.302 4.988 5.319 1.00 98.00 110 VAL A C 1
ATOM 832 O O . VAL A 1 110 ? -24.026 5.654 6.056 1.00 98.00 110 VAL A O 1
ATOM 835 N N . TYR A 1 111 ? -22.960 3.731 5.623 1.00 96.25 111 TYR A N 1
ATOM 836 C CA . TYR A 1 111 ? -23.524 2.965 6.741 1.00 96.25 111 TYR A CA 1
ATOM 837 C C . TYR A 1 111 ? -23.145 3.497 8.133 1.00 96.25 111 TYR A C 1
ATOM 839 O O . TYR A 1 111 ? -23.817 3.174 9.108 1.00 96.25 111 TYR A O 1
ATOM 847 N N . LEU A 1 112 ? -22.086 4.311 8.250 1.00 94.62 112 LEU A N 1
ATOM 848 C CA . LEU A 1 112 ? -21.668 4.940 9.512 1.00 94.62 112 LEU A CA 1
ATOM 849 C C . LEU A 1 112 ? -21.695 6.470 9.420 1.00 94.62 112 LEU A C 1
ATOM 851 O O . LEU A 1 112 ? -20.827 7.144 9.978 1.00 94.62 112 LEU A O 1
ATOM 855 N N . ARG A 1 113 ? -22.674 7.032 8.695 1.00 95.81 113 ARG A N 1
ATOM 856 C CA . ARG A 1 113 ? -22.850 8.490 8.541 1.00 95.81 113 ARG A CA 1
ATOM 857 C C . ARG A 1 113 ? -21.555 9.175 8.081 1.00 95.81 113 ARG A C 1
ATOM 859 O O . ARG A 1 113 ? -21.165 10.212 8.614 1.00 95.81 113 ARG A O 1
ATOM 866 N N . PHE A 1 114 ? -20.861 8.539 7.133 1.00 95.06 114 PHE A N 1
ATOM 867 C CA . PHE A 1 114 ? -19.604 8.999 6.539 1.00 95.06 114 PHE A CA 1
ATOM 868 C C . PHE A 1 114 ? -18.425 9.122 7.523 1.00 95.06 114 PHE A C 1
ATOM 870 O O . PHE A 1 114 ? -17.447 9.816 7.248 1.00 95.06 114 PHE A O 1
ATOM 877 N N . ARG A 1 115 ? -18.466 8.421 8.665 1.00 91.94 115 ARG A N 1
ATOM 878 C CA . ARG A 1 115 ? -17.366 8.363 9.642 1.00 91.94 115 ARG A CA 1
ATOM 879 C C . ARG A 1 115 ? -16.675 7.001 9.597 1.00 91.94 115 ARG A C 1
ATOM 881 O O . ARG A 1 115 ? -17.069 6.069 10.291 1.00 91.94 115 ARG A O 1
ATOM 888 N N . GLY A 1 116 ? -15.651 6.890 8.754 1.00 92.62 116 GLY A N 1
ATOM 889 C CA . GLY A 1 116 ? -14.942 5.636 8.499 1.00 92.62 116 GLY A CA 1
ATOM 890 C C . GLY A 1 116 ? -13.531 5.554 9.067 1.00 92.62 116 GLY A C 1
ATOM 891 O O . GLY A 1 116 ? -13.120 6.309 9.953 1.00 92.62 116 GLY A O 1
ATOM 892 N N . GLY A 1 117 ? -12.774 4.596 8.534 1.00 91.75 117 GLY A N 1
ATOM 893 C CA . GLY A 1 117 ? -11.409 4.311 8.956 1.00 91.75 117 GLY A CA 1
ATOM 894 C C . GLY A 1 117 ? -10.354 5.210 8.299 1.00 91.75 117 GLY A C 1
ATOM 895 O O . GLY A 1 117 ? -10.624 6.302 7.785 1.00 91.75 117 GLY A O 1
ATOM 896 N N . LYS A 1 118 ? -9.098 4.753 8.359 1.00 92.44 118 LYS A N 1
ATOM 897 C CA . LYS A 1 118 ? -7.941 5.421 7.723 1.00 92.44 118 LYS A CA 1
ATOM 898 C C . LYS A 1 118 ? -7.578 4.844 6.358 1.00 92.44 118 LYS A C 1
ATOM 900 O O . LYS A 1 118 ? -6.762 5.437 5.669 1.00 92.44 118 LYS A O 1
ATOM 905 N N . GLY A 1 119 ? -8.155 3.702 5.987 1.00 93.00 119 GLY A N 1
ATOM 906 C CA . GLY A 1 119 ? -7.980 3.119 4.662 1.00 93.00 119 GLY A CA 1
ATOM 907 C C . GLY A 1 119 ? -6.711 2.303 4.453 1.00 93.00 119 GLY A C 1
ATOM 908 O O . GLY A 1 119 ? -6.509 1.876 3.335 1.00 93.00 119 GLY A O 1
ATOM 909 N N . VAL A 1 120 ? -5.868 2.029 5.456 1.00 94.94 120 VAL A N 1
ATOM 910 C CA . VAL A 1 120 ? -4.594 1.311 5.209 1.00 94.94 120 VAL A CA 1
ATOM 911 C C . VAL A 1 120 ? -4.814 -0.087 4.609 1.00 94.94 120 VAL A C 1
ATOM 913 O O . VAL A 1 120 ? -4.213 -0.401 3.592 1.00 94.94 120 VAL A O 1
ATOM 916 N N . ALA A 1 121 ? -5.700 -0.909 5.185 1.00 97.00 121 ALA A N 1
ATOM 917 C CA . ALA A 1 121 ? -5.967 -2.261 4.674 1.00 97.00 121 ALA A CA 1
ATOM 918 C C . ALA A 1 121 ? -6.692 -2.240 3.315 1.00 97.00 121 ALA A C 1
ATOM 920 O O . ALA A 1 121 ? -6.248 -2.891 2.375 1.00 97.00 121 ALA A O 1
ATOM 921 N N . THR A 1 122 ? -7.746 -1.428 3.175 1.00 97.69 122 THR A N 1
ATOM 922 C CA . THR A 1 122 ? -8.443 -1.229 1.889 1.00 97.69 122 THR A CA 1
ATOM 923 C C . THR A 1 122 ? -7.508 -0.700 0.808 1.00 97.69 122 THR A C 1
ATOM 925 O O . THR A 1 122 ? -7.515 -1.189 -0.314 1.00 97.69 122 THR A O 1
ATOM 928 N N . GLY A 1 123 ? -6.675 0.279 1.158 1.00 96.94 123 GLY A N 1
ATOM 929 C CA . GLY A 1 123 ? -5.654 0.855 0.297 1.00 96.94 123 GLY A CA 1
ATOM 930 C C . GLY A 1 123 ? -4.641 -0.194 -0.132 1.00 96.94 123 GLY A C 1
ATOM 931 O O . GLY A 1 123 ? -4.368 -0.278 -1.319 1.00 96.94 123 GLY A O 1
ATOM 932 N N . ALA A 1 124 ? -4.171 -1.048 0.785 1.00 97.56 124 ALA A N 1
ATOM 933 C CA . ALA A 1 124 ? -3.303 -2.179 0.457 1.00 97.56 124 ALA A CA 1
ATOM 934 C C . ALA A 1 124 ? -3.951 -3.121 -0.574 1.00 97.56 124 ALA A C 1
ATOM 936 O O . ALA A 1 124 ? -3.295 -3.505 -1.538 1.00 97.56 124 ALA A O 1
ATOM 937 N N . GLY A 1 125 ? -5.243 -3.437 -0.432 1.00 98.06 125 GLY A N 1
ATOM 938 C CA . GLY A 1 125 ? -5.981 -4.232 -1.421 1.00 98.06 125 GLY A CA 1
ATOM 939 C C . GLY A 1 125 ? -6.062 -3.559 -2.792 1.00 98.06 125 GLY A C 1
ATOM 940 O O . GLY A 1 125 ? -5.772 -4.182 -3.812 1.00 98.06 125 GLY A O 1
ATOM 941 N N . VAL A 1 126 ? -6.386 -2.265 -2.807 1.00 98.25 126 VAL A N 1
ATOM 942 C CA . VAL A 1 126 ? -6.450 -1.449 -4.026 1.00 98.25 126 VAL A CA 1
ATOM 943 C C . VAL A 1 126 ? -5.100 -1.407 -4.745 1.00 98.25 126 VAL A C 1
ATOM 945 O O . VAL A 1 126 ? -5.021 -1.708 -5.936 1.00 98.25 126 VAL A O 1
ATOM 948 N N . VAL A 1 127 ? -4.026 -1.059 -4.034 1.00 97.44 127 VAL A N 1
ATOM 949 C CA . VAL A 1 127 ? -2.699 -0.916 -4.643 1.00 97.44 127 VAL A CA 1
ATOM 950 C C . VAL A 1 127 ? -2.089 -2.259 -5.023 1.00 97.44 127 VAL A C 1
ATOM 952 O O . VAL A 1 127 ? -1.359 -2.302 -6.001 1.00 97.44 127 VAL A O 1
ATOM 955 N N . THR A 1 128 ? -2.450 -3.363 -4.360 1.00 97.88 128 THR A N 1
ATOM 956 C CA . THR A 1 128 ? -2.039 -4.709 -4.803 1.00 97.88 128 THR A CA 1
ATOM 957 C C . THR A 1 128 ? -2.545 -4.997 -6.218 1.00 97.88 128 THR A C 1
ATOM 959 O O . THR A 1 128 ? -1.820 -5.570 -7.026 1.00 97.88 128 THR A O 1
ATOM 962 N N . MET A 1 129 ? -3.773 -4.573 -6.529 1.00 97.69 129 MET A N 1
ATOM 963 C CA . MET A 1 129 ? -4.398 -4.814 -7.833 1.00 97.69 129 MET A CA 1
ATOM 964 C C . MET A 1 129 ? -3.948 -3.832 -8.922 1.00 97.69 129 MET A C 1
ATOM 966 O O . MET A 1 129 ? -3.947 -4.188 -10.101 1.00 97.69 129 MET A O 1
ATOM 970 N N . LEU A 1 130 ? -3.580 -2.601 -8.554 1.00 96.44 130 LEU A N 1
ATOM 971 C CA . LEU A 1 130 ? -3.104 -1.590 -9.508 1.00 96.44 130 LEU A CA 1
ATOM 972 C C . LEU A 1 130 ? -1.581 -1.613 -9.705 1.00 96.44 130 LEU A C 1
ATOM 974 O O . LEU A 1 130 ? -1.098 -1.402 -10.812 1.00 96.44 130 LEU A O 1
ATOM 978 N N . PHE A 1 131 ? -0.828 -1.882 -8.640 1.00 95.69 131 PHE A N 1
ATOM 979 C CA . PHE A 1 131 ? 0.630 -1.763 -8.562 1.00 95.69 131 PHE A CA 1
ATOM 980 C C . PHE A 1 131 ? 1.246 -2.971 -7.827 1.00 95.69 131 PHE A C 1
ATOM 982 O O . PHE A 1 131 ? 1.854 -2.796 -6.764 1.00 95.69 131 PHE A O 1
ATOM 989 N N . PRO A 1 132 ? 1.119 -4.208 -8.343 1.00 94.69 132 PRO A N 1
ATOM 990 C CA . PRO A 1 132 ? 1.563 -5.407 -7.627 1.00 94.69 132 PRO A CA 1
ATOM 991 C C . PRO A 1 132 ? 3.053 -5.361 -7.251 1.00 94.69 132 PRO A C 1
ATOM 993 O O . PRO A 1 132 ? 3.399 -5.632 -6.104 1.00 94.69 132 PRO A O 1
ATOM 996 N N . GLY A 1 133 ? 3.926 -4.929 -8.170 1.00 94.69 133 GLY A N 1
ATOM 997 C CA . GLY A 1 133 ? 5.366 -4.774 -7.912 1.00 94.69 133 GLY A CA 1
ATOM 998 C C . GLY A 1 133 ? 5.675 -3.764 -6.795 1.00 94.69 133 GLY A C 1
ATOM 999 O O . GLY A 1 133 ? 6.202 -4.162 -5.754 1.00 94.69 133 GLY A O 1
ATOM 1000 N N . PRO A 1 134 ? 5.303 -2.475 -6.946 1.00 96.25 134 PRO A N 1
ATOM 1001 C CA . PRO A 1 134 ? 5.505 -1.461 -5.905 1.00 96.25 134 PRO A CA 1
ATOM 1002 C C . PRO A 1 134 ? 4.876 -1.812 -4.548 1.00 96.25 134 PRO A C 1
ATOM 1004 O O . PRO A 1 134 ? 5.412 -1.449 -3.499 1.00 96.25 134 PRO A O 1
ATOM 1007 N N . THR A 1 135 ? 3.770 -2.562 -4.546 1.00 96.81 135 THR A N 1
ATOM 1008 C CA . THR A 1 135 ? 3.109 -3.015 -3.315 1.00 96.81 135 THR A CA 1
ATOM 1009 C C . THR A 1 135 ? 3.978 -3.955 -2.486 1.00 96.81 135 THR A C 1
ATOM 1011 O O . THR A 1 135 ? 3.960 -3.860 -1.259 1.00 96.81 135 THR A O 1
ATOM 1014 N N . LEU A 1 136 ? 4.778 -4.824 -3.111 1.00 95.69 136 LEU A N 1
ATOM 1015 C CA . LEU A 1 136 ? 5.701 -5.697 -2.378 1.00 95.69 136 LEU A CA 1
ATOM 1016 C C . LEU A 1 136 ? 6.752 -4.884 -1.617 1.00 95.69 136 LEU A C 1
ATOM 1018 O O . LEU A 1 136 ? 7.011 -5.153 -0.444 1.00 95.69 136 LEU A O 1
ATOM 1022 N N . GLY A 1 137 ? 7.302 -3.845 -2.251 1.00 94.88 137 GLY A N 1
ATOM 1023 C CA . GLY A 1 137 ? 8.235 -2.933 -1.593 1.00 94.88 137 GLY A CA 1
ATOM 1024 C C . GLY A 1 137 ? 7.577 -2.147 -0.458 1.00 94.88 137 GLY A C 1
ATOM 1025 O O . GLY A 1 137 ? 8.135 -2.054 0.632 1.00 94.88 137 GLY A O 1
ATOM 1026 N N . ALA A 1 138 ? 6.347 -1.671 -0.661 1.00 96.31 138 ALA A N 1
ATOM 1027 C CA . ALA A 1 138 ? 5.567 -1.007 0.382 1.00 96.31 138 ALA A CA 1
ATOM 1028 C C . ALA A 1 138 ? 5.286 -1.925 1.586 1.00 96.31 138 ALA A C 1
ATOM 1030 O O . ALA A 1 138 ? 5.415 -1.496 2.733 1.00 96.31 138 ALA A O 1
ATOM 1031 N N . LEU A 1 139 ? 4.939 -3.194 1.340 1.00 95.50 139 LEU A N 1
ATOM 1032 C CA . LEU A 1 139 ? 4.729 -4.200 2.381 1.00 95.50 139 LEU A CA 1
ATOM 1033 C C . LEU A 1 139 ? 6.026 -4.486 3.144 1.00 95.50 139 LEU A C 1
ATOM 1035 O O . LEU A 1 139 ? 6.012 -4.507 4.374 1.00 95.50 139 LEU A O 1
ATOM 1039 N N . PHE A 1 140 ? 7.143 -4.655 2.433 1.00 92.56 140 PHE A N 1
ATOM 1040 C CA . PHE A 1 140 ? 8.454 -4.834 3.050 1.00 92.56 140 PHE A CA 1
ATOM 1041 C C . PHE A 1 140 ? 8.811 -3.647 3.954 1.00 92.56 140 PHE A C 1
ATOM 1043 O O . PHE A 1 140 ? 9.131 -3.843 5.126 1.00 92.56 140 PHE A O 1
ATOM 1050 N N . THR A 1 141 ? 8.668 -2.414 3.457 1.00 94.75 141 THR A N 1
ATOM 1051 C CA . THR A 1 141 ? 8.877 -1.197 4.254 1.00 94.75 141 THR A CA 1
ATOM 1052 C C . THR A 1 141 ? 7.957 -1.154 5.464 1.00 94.75 141 THR A C 1
ATOM 1054 O O . THR A 1 141 ? 8.408 -0.826 6.560 1.00 94.75 141 THR A O 1
ATOM 1057 N N . TRP A 1 142 ? 6.681 -1.504 5.302 1.00 95.25 142 TRP A N 1
ATOM 1058 C CA . TRP A 1 142 ? 5.739 -1.519 6.413 1.00 95.25 142 TRP A CA 1
ATOM 1059 C C . TRP A 1 142 ? 6.188 -2.493 7.508 1.00 95.25 142 TRP A C 1
ATOM 1061 O O . TRP A 1 142 ? 6.265 -2.115 8.677 1.00 95.25 142 TRP A O 1
ATOM 1071 N N . VAL A 1 143 ? 6.537 -3.730 7.135 1.00 91.38 143 VAL A N 1
ATOM 1072 C CA . VAL A 1 143 ? 7.001 -4.766 8.072 1.00 91.38 143 VAL A CA 1
ATOM 1073 C C . VAL A 1 143 ? 8.285 -4.331 8.768 1.00 91.38 143 VAL A C 1
ATOM 1075 O O . VAL A 1 143 ? 8.380 -4.448 9.990 1.00 91.38 143 VAL A O 1
ATOM 1078 N N . LEU A 1 144 ? 9.242 -3.789 8.016 1.00 90.00 144 LEU A N 1
ATOM 1079 C CA . LEU A 1 144 ? 10.502 -3.285 8.549 1.00 90.00 144 LEU A CA 1
ATOM 1080 C C . LEU A 1 144 ? 10.262 -2.177 9.583 1.00 90.00 144 LEU A C 1
ATOM 1082 O O . LEU A 1 144 ? 10.707 -2.285 10.724 1.00 90.00 144 LEU A O 1
ATOM 1086 N N . VAL A 1 145 ? 9.504 -1.139 9.222 1.00 93.12 145 VAL A N 1
ATOM 1087 C CA . VAL A 1 145 ? 9.259 0.012 10.100 1.00 93.12 145 VAL A CA 1
ATOM 1088 C C . VAL A 1 145 ? 8.461 -0.390 11.341 1.00 93.12 145 VAL A C 1
ATOM 1090 O O . VAL A 1 145 ? 8.799 0.057 12.438 1.00 93.12 145 VAL A O 1
ATOM 1093 N N . VAL A 1 146 ? 7.444 -1.256 11.224 1.00 91.00 146 VAL A N 1
ATOM 1094 C CA . VAL A 1 146 ? 6.727 -1.771 12.407 1.00 91.00 146 VAL A CA 1
ATOM 1095 C C . VAL A 1 146 ? 7.655 -2.596 13.296 1.00 91.00 146 VAL A C 1
ATOM 1097 O O . VAL A 1 146 ? 7.586 -2.451 14.513 1.00 91.00 146 VAL A O 1
ATOM 1100 N N . SER A 1 147 ? 8.526 -3.427 12.724 1.00 87.44 147 SER A N 1
ATOM 1101 C CA . SER A 1 147 ? 9.430 -4.279 13.511 1.00 87.44 147 SER A CA 1
ATOM 1102 C C . SER A 1 147 ? 10.474 -3.465 14.278 1.00 87.44 147 SER A C 1
ATOM 1104 O O . SER A 1 147 ? 10.811 -3.822 15.402 1.00 87.44 147 SER A O 1
ATOM 1106 N N . LEU A 1 148 ? 10.935 -2.348 13.705 1.00 87.94 148 LEU A N 1
ATOM 1107 C CA . LEU A 1 148 ? 11.910 -1.452 14.334 1.00 87.94 148 LEU A CA 1
ATOM 1108 C C . LEU A 1 148 ? 11.278 -0.486 15.344 1.00 87.94 148 LEU A C 1
ATOM 1110 O O . LEU A 1 148 ? 11.844 -0.230 16.400 1.00 87.94 148 LEU A O 1
ATOM 1114 N N . THR A 1 149 ? 10.111 0.078 15.025 1.00 89.94 149 THR A N 1
ATOM 1115 C CA . THR A 1 149 ? 9.554 1.220 15.781 1.00 89.94 149 THR A CA 1
ATOM 1116 C C . THR A 1 149 ? 8.302 0.884 16.581 1.00 89.94 149 THR A C 1
ATOM 1118 O O . THR A 1 149 ? 7.898 1.642 17.462 1.00 89.94 149 THR A O 1
ATOM 1121 N N . ARG A 1 150 ? 7.641 -0.233 16.257 1.00 89.62 150 ARG A N 1
ATOM 1122 C CA . ARG A 1 150 ? 6.307 -0.622 16.744 1.00 89.62 150 ARG A CA 1
ATOM 1123 C C . ARG A 1 150 ? 5.193 0.382 16.414 1.00 89.62 150 ARG A C 1
ATOM 1125 O O . ARG A 1 150 ? 4.065 0.201 16.877 1.00 89.62 150 ARG A O 1
ATOM 1132 N N . TYR A 1 151 ? 5.448 1.396 15.581 1.00 92.44 151 TYR A N 1
ATOM 1133 C CA . TYR A 1 151 ? 4.445 2.363 15.138 1.00 92.44 151 TYR A CA 1
ATOM 1134 C C . TYR A 1 151 ? 3.818 1.948 13.804 1.00 92.44 151 TYR A C 1
ATOM 1136 O O . TYR A 1 151 ? 4.406 2.091 12.734 1.00 92.44 151 TYR A O 1
ATOM 1144 N N . VAL A 1 152 ? 2.562 1.499 13.854 1.00 92.56 152 VAL A N 1
ATOM 1145 C CA . VAL A 1 152 ? 1.785 1.146 12.648 1.00 92.56 152 VAL A CA 1
ATOM 1146 C C . VAL A 1 152 ? 1.515 2.362 11.760 1.00 92.56 152 VAL A C 1
ATOM 1148 O O . VAL A 1 152 ? 1.479 2.249 10.535 1.00 92.56 152 VAL A O 1
ATOM 1151 N N . SER A 1 153 ? 1.306 3.529 12.366 1.00 93.69 153 SER A N 1
ATOM 1152 C CA . SER A 1 153 ? 1.057 4.774 11.639 1.00 93.69 153 SER A CA 1
ATOM 1153 C C . SER A 1 153 ? 2.278 5.213 10.838 1.00 93.69 153 SER A C 1
ATOM 1155 O O . SER A 1 153 ? 2.143 5.452 9.642 1.00 93.69 153 SER A O 1
ATOM 1157 N N . LEU A 1 154 ? 3.461 5.233 11.462 1.00 95.69 154 LEU A N 1
ATOM 1158 C CA . LEU A 1 154 ? 4.722 5.544 10.786 1.00 95.69 154 LEU A CA 1
ATOM 1159 C C . LEU A 1 154 ? 4.984 4.573 9.629 1.00 95.69 154 LEU A C 1
ATOM 1161 O O . LEU A 1 154 ? 5.228 5.005 8.507 1.00 95.69 154 LEU A O 1
ATOM 1165 N N . ALA A 1 155 ? 4.826 3.271 9.872 1.00 95.88 155 ALA A N 1
ATOM 1166 C CA . ALA A 1 155 ? 4.981 2.256 8.837 1.00 95.88 155 ALA A CA 1
ATOM 1167 C C . ALA A 1 155 ? 4.043 2.464 7.641 1.00 95.88 155 ALA A C 1
ATOM 1169 O O . ALA A 1 155 ? 4.458 2.297 6.499 1.00 95.88 155 ALA A O 1
ATOM 1170 N N . SER A 1 156 ? 2.795 2.872 7.884 1.00 95.94 156 SER A N 1
ATOM 1171 C CA . SER A 1 156 ? 1.815 3.131 6.819 1.00 95.94 156 SER A CA 1
ATOM 1172 C C . SER A 1 156 ? 2.159 4.377 5.995 1.00 95.94 156 SER A C 1
ATOM 1174 O O . SER A 1 156 ? 1.966 4.375 4.781 1.00 95.94 156 SER A O 1
ATOM 1176 N N . LEU A 1 157 ? 2.698 5.424 6.632 1.00 96.75 157 LEU A N 1
ATOM 1177 C CA . LEU A 1 157 ? 3.171 6.635 5.951 1.00 96.75 157 LEU A CA 1
ATOM 1178 C C . LEU A 1 157 ? 4.384 6.334 5.060 1.00 96.75 157 LEU A C 1
ATOM 1180 O O . LEU A 1 157 ? 4.388 6.706 3.885 1.00 96.75 157 LEU A O 1
ATOM 1184 N N . CYS A 1 158 ? 5.375 5.614 5.598 1.00 97.19 158 CYS A N 1
ATOM 1185 C CA . CYS A 1 158 ? 6.564 5.193 4.856 1.00 97.19 158 CYS A CA 1
ATOM 1186 C C . CYS A 1 158 ? 6.208 4.254 3.698 1.00 97.19 158 CYS A C 1
ATOM 1188 O O . CYS A 1 158 ? 6.705 4.440 2.593 1.00 97.19 158 CYS A O 1
ATOM 1190 N N . ALA A 1 159 ? 5.314 3.286 3.921 1.00 97.25 159 ALA A N 1
ATOM 1191 C CA . ALA A 1 159 ? 4.865 2.364 2.881 1.00 97.25 159 ALA A CA 1
ATOM 1192 C C . ALA A 1 159 ? 4.209 3.094 1.701 1.00 97.25 159 ALA A C 1
ATOM 1194 O O . ALA A 1 159 ? 4.504 2.771 0.556 1.00 97.25 159 ALA A O 1
ATOM 1195 N N . GLY A 1 160 ? 3.374 4.108 1.963 1.00 96.12 160 GLY A N 1
ATOM 1196 C CA . GLY A 1 160 ? 2.775 4.928 0.905 1.00 96.12 160 GLY A CA 1
ATOM 1197 C C . GLY A 1 160 ? 3.820 5.678 0.073 1.00 96.12 160 GLY A C 1
ATOM 1198 O O . GLY A 1 160 ? 3.753 5.662 -1.154 1.00 96.12 160 GLY A O 1
ATOM 1199 N N . LEU A 1 161 ? 4.819 6.285 0.725 1.00 97.06 161 LEU A N 1
ATOM 1200 C CA . LEU A 1 161 ? 5.912 6.970 0.027 1.00 97.06 161 LEU A CA 1
ATOM 1201 C C . LEU A 1 161 ? 6.747 6.008 -0.822 1.00 97.06 161 LEU A C 1
ATOM 1203 O O . LEU A 1 161 ? 6.999 6.293 -1.990 1.00 97.06 161 LEU A O 1
ATOM 1207 N N . ILE A 1 162 ? 7.144 4.865 -0.255 1.00 96.88 162 ILE A N 1
ATOM 1208 C CA . ILE A 1 162 ? 7.940 3.863 -0.970 1.00 96.88 162 ILE A CA 1
ATOM 1209 C C . ILE A 1 162 ? 7.161 3.279 -2.143 1.00 96.88 162 ILE A C 1
ATOM 1211 O O . ILE A 1 162 ? 7.731 3.130 -3.218 1.00 96.88 162 ILE A O 1
ATOM 1215 N N . LEU A 1 163 ? 5.860 3.022 -1.989 1.00 97.00 163 LEU A N 1
ATOM 1216 C CA . LEU A 1 163 ? 5.017 2.582 -3.098 1.00 97.00 163 LEU A CA 1
ATOM 1217 C C . LEU A 1 163 ? 5.104 3.552 -4.280 1.00 97.00 163 LEU A C 1
ATOM 1219 O O . LEU A 1 163 ? 5.357 3.137 -5.408 1.00 97.00 163 LEU A O 1
ATOM 1223 N N . CYS A 1 164 ? 4.931 4.847 -4.012 1.00 96.50 164 CYS A N 1
ATOM 1224 C CA . CYS A 1 164 ? 4.971 5.865 -5.052 1.00 96.50 164 CYS A CA 1
ATOM 1225 C C . CYS A 1 164 ? 6.367 6.019 -5.661 1.00 96.50 164 CYS A C 1
ATOM 1227 O O . CYS A 1 164 ? 6.489 6.118 -6.879 1.00 96.50 164 CYS A O 1
ATOM 1229 N N . ALA A 1 165 ? 7.417 6.000 -4.839 1.00 95.94 165 ALA A N 1
ATOM 1230 C CA . ALA A 1 165 ? 8.791 6.082 -5.318 1.00 95.94 165 ALA A CA 1
ATOM 1231 C C . ALA A 1 165 ? 9.135 4.897 -6.232 1.00 95.94 165 ALA A C 1
ATOM 1233 O O . ALA A 1 165 ? 9.626 5.098 -7.338 1.00 95.94 165 ALA A O 1
ATOM 1234 N N . LEU A 1 166 ? 8.813 3.670 -5.814 1.00 95.56 166 LEU A N 1
ATOM 1235 C CA . LEU A 1 166 ? 9.060 2.470 -6.613 1.00 95.56 166 LEU A CA 1
ATOM 1236 C C . LEU A 1 166 ? 8.264 2.485 -7.917 1.00 95.56 166 LEU A C 1
ATOM 1238 O O . LEU A 1 166 ? 8.809 2.141 -8.961 1.00 95.56 166 LEU A O 1
ATOM 1242 N N . TYR A 1 167 ? 7.003 2.919 -7.879 1.00 96.19 167 TYR A N 1
ATOM 1243 C CA . TYR A 1 167 ? 6.214 3.077 -9.094 1.00 96.19 167 TYR A CA 1
ATOM 1244 C C . TYR A 1 167 ? 6.872 4.064 -10.069 1.00 96.19 167 TYR A C 1
ATOM 1246 O O . TYR A 1 167 ? 7.050 3.723 -11.233 1.00 96.19 167 TYR A O 1
ATOM 1254 N N . LEU A 1 168 ? 7.296 5.244 -9.607 1.00 95.75 168 LEU A N 1
ATOM 1255 C CA . LEU A 1 168 ? 7.908 6.261 -10.471 1.00 95.75 168 LEU A CA 1
ATOM 1256 C C . LEU A 1 168 ? 9.295 5.865 -11.000 1.00 95.75 168 LEU A C 1
ATOM 1258 O O . LEU A 1 168 ? 9.635 6.236 -12.117 1.00 95.75 168 LEU A O 1
ATOM 1262 N N . ILE A 1 169 ? 10.087 5.122 -10.221 1.00 93.75 169 ILE A N 1
ATOM 1263 C CA . ILE A 1 169 ? 11.440 4.691 -10.611 1.00 93.75 169 ILE A CA 1
ATOM 1264 C C . ILE A 1 169 ? 11.393 3.544 -11.624 1.00 93.75 169 ILE A C 1
ATOM 1266 O O . ILE A 1 169 ? 12.158 3.539 -12.585 1.00 93.75 169 ILE A O 1
ATOM 1270 N N . PHE A 1 170 ? 10.519 2.556 -11.407 1.00 92.81 170 PHE A N 1
ATOM 1271 C CA . PHE A 1 170 ? 10.507 1.320 -12.196 1.00 92.81 170 PHE A CA 1
ATOM 1272 C C . PHE A 1 170 ? 9.484 1.313 -13.336 1.00 92.81 170 PHE A C 1
ATOM 1274 O O . PHE A 1 170 ? 9.444 0.354 -14.105 1.00 92.81 170 PHE A O 1
ATOM 1281 N N . THR A 1 171 ? 8.669 2.361 -13.470 1.00 92.56 171 THR A N 1
ATOM 1282 C CA . THR A 1 171 ? 7.729 2.513 -14.588 1.00 92.56 171 THR A CA 1
ATOM 1283 C C . THR A 1 171 ? 8.344 3.433 -15.639 1.00 92.56 171 THR A C 1
ATOM 1285 O O . THR A 1 171 ? 8.492 4.623 -15.367 1.00 92.56 171 THR A O 1
ATOM 1288 N N . PRO A 1 172 ? 8.673 2.934 -16.846 1.00 90.94 172 PRO A N 1
ATOM 1289 C CA . PRO A 1 172 ? 9.090 3.791 -17.950 1.00 90.94 172 PRO A CA 1
ATOM 1290 C C . PRO A 1 172 ? 7.992 4.796 -18.289 1.00 90.94 172 PRO A C 1
ATOM 1292 O O . PRO A 1 172 ? 6.817 4.418 -18.326 1.00 90.94 172 PRO A O 1
ATOM 1295 N N . GLU A 1 173 ? 8.390 6.049 -18.516 1.00 93.12 173 GLU A N 1
ATOM 1296 C CA . GLU A 1 173 ? 7.502 7.159 -18.885 1.00 93.12 173 GLU A CA 1
ATOM 1297 C C . GLU A 1 173 ? 6.199 7.182 -18.059 1.00 93.12 173 GLU A C 1
ATOM 1299 O O . GLU A 1 173 ? 5.102 7.048 -18.602 1.00 93.12 173 GLU A O 1
ATOM 1304 N N . PRO A 1 174 ? 6.271 7.350 -16.724 1.00 93.38 174 PRO A N 1
ATOM 1305 C CA . PRO A 1 174 ? 5.094 7.212 -15.865 1.00 93.38 174 PRO A CA 1
ATOM 1306 C C . PRO A 1 174 ? 4.007 8.254 -16.181 1.00 93.38 174 PRO A C 1
ATOM 1308 O O . PRO A 1 174 ? 2.846 8.065 -15.836 1.00 93.38 174 PRO A O 1
ATOM 1311 N N . PHE A 1 175 ? 4.347 9.348 -16.861 1.00 95.12 175 PHE A N 1
ATOM 1312 C CA . PHE A 1 175 ? 3.406 10.397 -17.257 1.00 95.12 175 PHE A CA 1
ATOM 1313 C C . PHE A 1 175 ? 2.906 10.275 -18.706 1.00 95.12 175 PHE A C 1
ATOM 1315 O O . PHE A 1 175 ? 2.226 11.185 -19.176 1.00 95.12 175 PHE A O 1
ATOM 1322 N N . ALA A 1 176 ? 3.206 9.175 -19.406 1.00 93.88 176 ALA A N 1
ATOM 1323 C CA . ALA A 1 176 ? 2.660 8.907 -20.734 1.00 93.88 176 ALA A CA 1
ATOM 1324 C C . ALA A 1 176 ? 1.115 8.822 -20.708 1.00 93.88 176 ALA A C 1
ATOM 1326 O O . ALA A 1 176 ? 0.541 8.456 -19.674 1.00 93.88 176 ALA A O 1
ATOM 1327 N N . PRO A 1 177 ? 0.410 9.147 -21.812 1.00 89.62 177 PRO A N 1
ATOM 1328 C CA . PRO A 1 177 ? -1.056 9.233 -21.833 1.00 89.62 177 PRO A CA 1
ATOM 1329 C C . PRO A 1 177 ? -1.794 7.9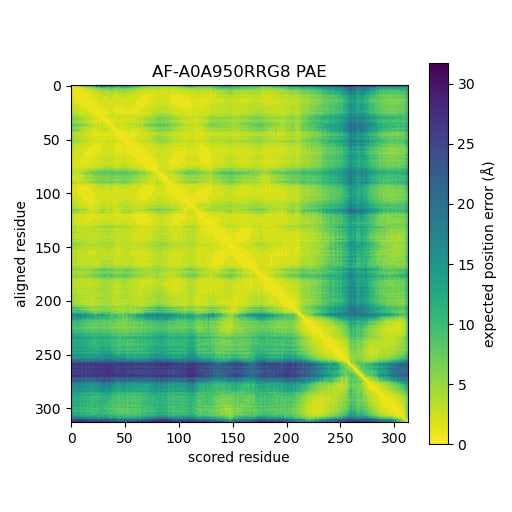66 -21.370 1.00 89.62 177 PRO A C 1
ATOM 1331 O O . PRO A 1 177 ? -2.864 8.066 -20.772 1.00 89.62 177 PRO A O 1
ATOM 1334 N N . ASP A 1 178 ? -1.226 6.783 -21.604 1.00 88.69 178 ASP A N 1
ATOM 1335 C CA . ASP A 1 178 ? -1.769 5.484 -21.188 1.00 88.69 178 ASP A CA 1
ATOM 1336 C C . ASP A 1 178 ? -1.657 5.234 -19.671 1.00 88.69 178 ASP A C 1
ATOM 1338 O O . ASP A 1 178 ? -2.468 4.506 -19.098 1.00 88.69 178 ASP A O 1
ATOM 1342 N N . ARG A 1 179 ? -0.680 5.863 -19.005 1.00 91.81 179 ARG A N 1
ATOM 1343 C CA . ARG A 1 179 ? -0.344 5.658 -17.579 1.00 91.81 179 ARG A CA 1
ATOM 1344 C C . ARG A 1 179 ? -0.674 6.846 -16.694 1.00 91.81 179 ARG A C 1
ATOM 1346 O O . ARG A 1 179 ? -0.736 6.704 -15.472 1.00 91.81 179 ARG A O 1
ATOM 1353 N N . TYR A 1 180 ? -0.925 8.004 -17.292 1.00 93.25 180 TYR A N 1
ATOM 1354 C CA . TYR A 1 180 ? -1.136 9.265 -16.593 1.00 93.25 180 TYR A CA 1
ATOM 1355 C C . TYR A 1 180 ? -2.170 9.147 -15.462 1.00 93.25 180 TYR A C 1
ATOM 1357 O O . TYR A 1 180 ? -1.921 9.579 -14.337 1.00 93.25 180 TYR A O 1
ATOM 1365 N N . THR A 1 181 ? -3.297 8.470 -15.710 1.00 94.56 181 THR A N 1
ATOM 1366 C CA . THR A 1 181 ? -4.352 8.257 -14.706 1.00 94.56 181 THR A CA 1
ATOM 1367 C C . THR A 1 181 ? -3.889 7.413 -13.512 1.00 94.56 181 THR A C 1
ATOM 1369 O O . THR A 1 181 ? -4.216 7.744 -12.370 1.00 94.56 181 THR A O 1
ATOM 1372 N N . LEU A 1 182 ? -3.105 6.353 -13.742 1.00 95.44 182 LEU A N 1
ATOM 1373 C CA . LEU A 1 182 ? -2.526 5.532 -12.669 1.00 95.44 182 LEU A CA 1
ATOM 1374 C C . LEU A 1 182 ? -1.518 6.334 -11.845 1.00 95.44 182 LEU A C 1
ATOM 1376 O O . LEU A 1 182 ? -1.525 6.264 -10.616 1.00 95.44 182 LEU A O 1
ATOM 1380 N N . THR A 1 183 ? -0.692 7.137 -12.510 1.00 96.19 183 THR A N 1
ATOM 1381 C CA . THR A 1 183 ? 0.315 7.980 -11.859 1.00 96.19 183 THR A CA 1
ATOM 1382 C C . THR A 1 183 ? -0.322 9.042 -10.976 1.00 96.19 183 THR A C 1
ATOM 1384 O O . THR A 1 183 ? 0.064 9.186 -9.814 1.00 96.19 183 THR A O 1
ATOM 1387 N N . LEU A 1 184 ? -1.358 9.726 -11.470 1.00 96.06 184 LEU A N 1
ATOM 1388 C CA . LEU A 1 184 ? -2.127 10.668 -10.660 1.00 96.06 184 LEU A CA 1
ATOM 1389 C C . LEU A 1 184 ? -2.796 9.984 -9.466 1.00 96.06 184 LEU A C 1
ATOM 1391 O O . LEU A 1 184 ? -2.752 10.517 -8.357 1.00 96.06 184 LEU A O 1
ATOM 1395 N N . PHE A 1 185 ? -3.376 8.795 -9.660 1.00 96.12 185 PHE A N 1
ATOM 1396 C CA . PHE A 1 185 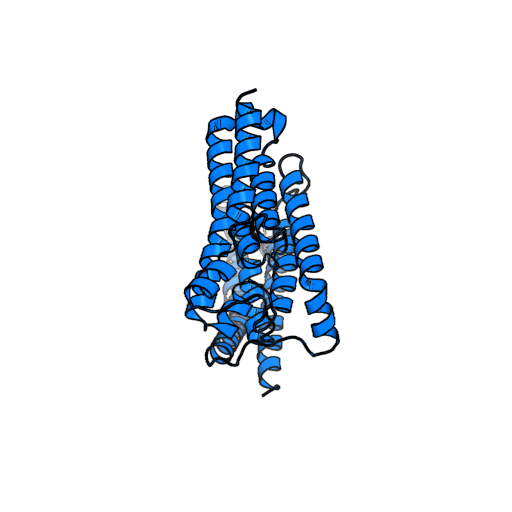? -3.942 8.021 -8.558 1.00 96.12 185 PHE A CA 1
ATOM 1397 C C . PHE A 1 185 ? -2.887 7.668 -7.505 1.00 96.12 185 PHE A C 1
ATOM 1399 O O . PHE A 1 185 ? -3.142 7.826 -6.313 1.00 96.12 185 PHE A O 1
ATOM 1406 N N . CYS A 1 186 ? -1.702 7.224 -7.927 1.00 95.38 186 CYS A N 1
ATOM 1407 C CA . CYS A 1 186 ? -0.609 6.866 -7.029 1.00 95.38 186 CYS A CA 1
ATOM 1408 C C . CYS A 1 186 ? -0.183 8.061 -6.158 1.00 95.38 186 CYS A C 1
ATOM 1410 O O . CYS A 1 186 ? -0.101 7.940 -4.934 1.00 95.38 186 CYS A O 1
ATOM 1412 N N . LEU A 1 187 ? 0.003 9.236 -6.769 1.00 96.44 187 LEU A N 1
ATOM 1413 C CA . LEU A 1 187 ? 0.325 10.479 -6.059 1.00 96.44 187 LEU A CA 1
ATOM 1414 C C . LEU A 1 187 ? -0.800 10.888 -5.095 1.00 96.44 187 LEU A C 1
ATOM 1416 O O . LEU A 1 187 ? -0.553 11.202 -3.928 1.00 96.44 187 LEU A O 1
ATOM 1420 N N . LEU A 1 188 ? -2.051 10.827 -5.556 1.00 95.19 188 LEU A N 1
ATOM 1421 C CA . LEU A 1 188 ? -3.221 11.149 -4.745 1.00 95.19 188 LEU A CA 1
ATOM 1422 C C . LEU A 1 188 ? -3.365 10.201 -3.545 1.00 95.19 188 LEU A C 1
ATOM 1424 O O . LEU A 1 188 ? -3.675 10.651 -2.443 1.00 95.19 188 LEU A O 1
ATOM 1428 N N . ALA A 1 189 ? -3.112 8.904 -3.723 1.00 90.88 189 ALA A N 1
ATOM 1429 C CA . ALA A 1 189 ? -3.196 7.912 -2.656 1.00 90.88 189 ALA A CA 1
ATOM 1430 C C . ALA A 1 189 ? -2.227 8.227 -1.505 1.00 90.88 189 ALA A C 1
ATOM 1432 O O . ALA A 1 189 ? -2.611 8.113 -0.336 1.00 90.88 189 ALA A O 1
ATOM 1433 N N . VAL A 1 190 ? -1.010 8.696 -1.813 1.00 93.69 190 VAL A N 1
ATOM 1434 C CA . VAL A 1 190 ? -0.049 9.168 -0.802 1.00 93.69 190 VAL A CA 1
ATOM 1435 C C . VAL A 1 190 ? -0.628 10.344 -0.023 1.00 93.69 190 VAL A C 1
ATOM 1437 O O . VAL A 1 190 ? -0.699 10.288 1.206 1.00 93.69 190 VAL A O 1
ATOM 1440 N N . VAL A 1 191 ? -1.101 11.376 -0.725 1.00 94.56 191 VAL A N 1
ATOM 1441 C CA . VAL A 1 191 ? -1.687 12.569 -0.096 1.00 94.56 191 VAL A CA 1
ATOM 1442 C C . VAL A 1 191 ? -2.851 12.180 0.818 1.00 94.56 191 VAL A C 1
ATOM 1444 O O . VAL A 1 191 ? -2.889 12.576 1.983 1.00 94.56 191 VAL A O 1
ATOM 1447 N N . LEU A 1 192 ? -3.769 11.338 0.338 1.00 91.94 192 LEU A N 1
ATOM 1448 C CA . LEU A 1 192 ? -4.917 10.885 1.120 1.00 91.94 192 LEU A CA 1
ATOM 1449 C C . LEU A 1 192 ? -4.492 10.117 2.376 1.00 91.94 192 LEU A C 1
ATOM 1451 O O . LEU A 1 192 ? -5.007 10.397 3.460 1.00 91.94 192 LEU A O 1
ATOM 1455 N N . ILE A 1 193 ? -3.540 9.184 2.273 1.00 91.94 193 ILE A N 1
ATOM 1456 C CA . ILE A 1 193 ? -3.035 8.439 3.436 1.00 91.94 193 ILE A CA 1
ATOM 1457 C C . ILE A 1 193 ? -2.454 9.399 4.476 1.00 91.94 193 ILE A C 1
ATOM 1459 O O . ILE A 1 193 ? -2.792 9.282 5.658 1.00 91.94 193 ILE A O 1
ATOM 1463 N N . TRP A 1 194 ? -1.645 10.372 4.058 1.00 93.94 194 TRP A N 1
ATOM 1464 C CA . TRP A 1 194 ? -1.042 11.357 4.957 1.00 93.94 194 TRP A CA 1
ATOM 1465 C C . TRP A 1 194 ? -2.096 12.231 5.646 1.00 93.94 194 TRP A C 1
ATOM 1467 O O . TRP A 1 194 ? -2.105 12.341 6.876 1.00 93.94 194 TRP A O 1
ATOM 1477 N N . LEU A 1 195 ? -3.071 12.748 4.894 1.00 93.62 195 LEU A N 1
ATOM 1478 C CA . LEU A 1 195 ? -4.182 13.536 5.440 1.00 93.62 195 LEU A CA 1
ATOM 1479 C C . LEU A 1 195 ? -5.009 12.751 6.471 1.00 93.62 195 LEU A C 1
ATOM 1481 O O . LEU A 1 195 ? -5.412 13.287 7.514 1.00 93.62 195 LEU A O 1
ATOM 1485 N N . ARG A 1 196 ? -5.248 11.456 6.224 1.00 89.75 196 ARG A N 1
ATOM 1486 C CA . ARG A 1 196 ? -5.965 10.574 7.163 1.00 89.75 196 ARG A CA 1
ATOM 1487 C C . ARG A 1 196 ? -5.156 10.230 8.411 1.00 89.75 196 ARG A C 1
ATOM 1489 O O . ARG A 1 196 ? -5.750 9.879 9.433 1.00 89.75 196 ARG A O 1
ATOM 1496 N N . HIS A 1 197 ? -3.837 10.386 8.365 1.00 93.06 197 HIS A N 1
ATOM 1497 C CA . HIS A 1 197 ? -2.934 10.150 9.488 1.00 93.06 197 HIS A CA 1
ATOM 1498 C C . HIS A 1 197 ? -2.506 11.424 10.221 1.00 93.06 197 HIS A C 1
ATOM 1500 O O . HIS A 1 197 ? -1.737 11.312 11.171 1.00 93.06 197 HIS A O 1
ATOM 1506 N N . ARG A 1 198 ? -3.052 12.609 9.902 1.00 93.31 198 ARG A N 1
ATOM 1507 C CA . ARG A 1 198 ? -2.693 13.880 10.571 1.00 93.31 198 ARG A CA 1
ATOM 1508 C C . ARG A 1 198 ? -2.638 13.794 12.104 1.00 93.31 198 ARG A C 1
ATOM 1510 O O . ARG A 1 198 ? -1.682 14.241 12.719 1.00 93.31 198 ARG A O 1
ATOM 1517 N N . ALA A 1 199 ? -3.618 13.136 12.731 1.00 91.06 199 ALA A N 1
ATOM 1518 C CA . ALA A 1 199 ? -3.664 12.992 14.187 1.00 91.06 199 ALA A CA 1
ATOM 1519 C C . ALA A 1 199 ? -2.579 12.044 14.727 1.00 91.06 199 ALA A C 1
ATOM 1521 O O . ALA A 1 199 ? -2.141 12.189 15.862 1.00 91.06 199 ALA A O 1
ATOM 1522 N N . ASN A 1 200 ? -2.158 11.053 13.935 1.00 93.31 200 ASN A N 1
ATOM 1523 C CA . ASN A 1 200 ? -1.024 10.193 14.271 1.00 93.31 200 ASN A CA 1
ATOM 1524 C C . ASN A 1 200 ? 0.300 10.921 14.095 1.00 93.31 200 ASN A C 1
ATOM 1526 O O . ASN A 1 200 ? 1.174 10.751 14.927 1.00 93.31 200 ASN A O 1
ATOM 1530 N N . ILE A 1 201 ? 0.431 11.739 13.050 1.00 95.12 201 ILE A N 1
ATOM 1531 C CA . ILE A 1 201 ? 1.623 12.559 12.817 1.00 95.12 201 ILE A CA 1
ATOM 1532 C C . ILE A 1 201 ? 1.838 13.494 14.008 1.00 95.12 201 ILE A C 1
ATOM 1534 O O . ILE A 1 201 ? 2.911 13.488 14.596 1.00 95.12 201 ILE A O 1
ATOM 1538 N N . VAL A 1 202 ? 0.792 14.199 14.452 1.00 95.50 202 VAL A N 1
ATOM 1539 C CA . VAL A 1 202 ? 0.862 15.048 15.654 1.00 95.50 202 VAL A CA 1
ATOM 1540 C C . VAL A 1 202 ? 1.291 14.249 16.892 1.00 95.50 202 VAL A C 1
ATOM 1542 O O . VAL A 1 202 ? 2.141 14.699 17.651 1.00 95.50 202 VAL A O 1
ATOM 1545 N N . ARG A 1 203 ? 0.752 13.041 17.102 1.00 94.12 203 ARG A N 1
ATOM 1546 C CA . ARG A 1 203 ? 1.169 12.189 18.229 1.00 94.12 203 ARG A CA 1
ATOM 1547 C C . ARG A 1 203 ? 2.600 11.666 18.100 1.00 94.12 203 ARG A C 1
ATOM 1549 O O . ARG A 1 203 ? 3.270 11.559 19.118 1.00 94.12 203 ARG A O 1
ATOM 1556 N N . LEU A 1 204 ? 3.066 11.358 16.889 1.00 94.88 204 LEU A N 1
ATOM 1557 C CA . LEU A 1 204 ? 4.447 10.945 16.622 1.00 94.88 204 LEU A CA 1
ATOM 1558 C C . LEU A 1 204 ? 5.421 12.075 16.965 1.00 94.88 204 LEU A C 1
ATOM 1560 O O . LEU A 1 204 ? 6.394 11.829 17.667 1.00 94.88 204 LEU A O 1
ATOM 1564 N N . LEU A 1 205 ? 5.115 13.303 16.537 1.00 94.88 205 LEU A N 1
ATOM 1565 C CA . LEU A 1 205 ? 5.920 14.492 16.834 1.00 94.88 205 LEU A CA 1
ATOM 1566 C C . LEU A 1 205 ? 5.984 14.791 18.338 1.00 94.88 205 LEU A C 1
ATOM 1568 O O . LEU A 1 205 ? 7.028 15.189 18.838 1.00 94.88 205 LEU A O 1
ATOM 1572 N N . HIS A 1 206 ? 4.894 14.545 19.068 1.00 95.38 206 HIS A N 1
ATOM 1573 C CA . HIS A 1 206 ? 4.852 14.692 20.526 1.00 95.38 206 HIS A CA 1
ATOM 1574 C C . HIS A 1 206 ? 5.339 13.457 21.306 1.00 95.38 206 HIS A C 1
ATOM 1576 O O . HIS A 1 206 ? 5.241 13.447 22.528 1.00 95.38 206 HIS A O 1
ATOM 1582 N N . GLY A 1 207 ? 5.796 12.389 20.643 1.00 92.44 207 GLY A N 1
ATOM 1583 C CA . GLY A 1 207 ? 6.244 11.159 21.313 1.00 92.44 207 GLY A CA 1
ATOM 1584 C C . GLY A 1 207 ? 5.138 10.321 21.980 1.00 92.44 207 GLY A C 1
ATOM 1585 O O . GLY A 1 207 ? 5.443 9.344 22.657 1.00 92.44 207 GLY A O 1
ATOM 1586 N N . ASN A 1 208 ? 3.863 10.645 21.749 1.00 92.56 208 ASN A N 1
ATOM 1587 C CA . ASN A 1 208 ? 2.693 10.048 22.411 1.00 92.56 208 ASN A CA 1
ATOM 1588 C C . ASN A 1 208 ? 1.871 9.135 21.479 1.00 92.56 208 ASN A C 1
ATOM 1590 O O . ASN A 1 208 ? 0.676 8.912 21.685 1.00 92.56 208 ASN A O 1
ATOM 1594 N N . GLU A 1 209 ? 2.467 8.648 20.390 1.00 91.56 209 GLU A N 1
ATOM 1595 C CA . GLU A 1 209 ? 1.795 7.730 19.470 1.00 91.56 209 GLU A CA 1
ATOM 1596 C C . GLU A 1 209 ? 1.704 6.315 20.056 1.00 91.56 209 GLU A C 1
ATOM 1598 O O . GLU A 1 209 ? 2.599 5.820 20.738 1.00 91.56 209 GLU A O 1
ATOM 1603 N N . ASN A 1 210 ? 0.605 5.624 19.752 1.00 86.19 210 ASN A N 1
ATOM 1604 C CA . ASN A 1 210 ? 0.385 4.268 20.237 1.00 86.19 210 ASN A CA 1
ATOM 1605 C C . ASN A 1 210 ? 1.359 3.273 19.590 1.00 86.19 210 ASN A C 1
ATOM 1607 O O . ASN A 1 210 ? 1.292 3.028 18.381 1.00 86.19 210 ASN A O 1
ATOM 1611 N N . ARG A 1 211 ? 2.181 2.620 20.415 1.00 86.62 211 ARG A N 1
ATOM 1612 C CA . ARG A 1 211 ? 3.009 1.479 20.004 1.00 86.62 211 ARG A CA 1
ATOM 1613 C C . ARG A 1 211 ? 2.191 0.191 19.966 1.00 86.62 211 ARG A C 1
ATOM 1615 O O . ARG A 1 211 ? 1.237 0.006 20.727 1.00 86.62 211 ARG A O 1
ATOM 1622 N N . MET A 1 212 ? 2.558 -0.716 19.068 1.00 83.31 212 MET A N 1
ATOM 1623 C CA . MET A 1 212 ? 2.085 -2.094 19.128 1.00 83.31 212 MET A CA 1
ATOM 1624 C C . MET A 1 212 ? 2.680 -2.774 20.369 1.00 83.31 212 MET A C 1
ATOM 1626 O O . MET A 1 212 ? 3.827 -2.513 20.739 1.00 83.31 212 MET A O 1
ATOM 1630 N N . ARG A 1 213 ? 1.887 -3.630 21.026 1.00 80.88 213 ARG A N 1
ATOM 1631 C CA . ARG A 1 213 ? 2.341 -4.398 22.192 1.00 80.88 213 ARG A CA 1
ATOM 1632 C C . ARG A 1 213 ? 3.552 -5.245 21.810 1.00 80.88 213 ARG A C 1
ATOM 1634 O O . ARG A 1 213 ? 3.570 -5.808 20.715 1.00 80.88 213 ARG A O 1
ATOM 1641 N N . ASP A 1 214 ? 4.523 -5.342 22.713 1.00 75.38 214 ASP A N 1
ATOM 1642 C CA . ASP A 1 214 ? 5.691 -6.192 22.505 1.00 75.38 214 ASP A CA 1
ATOM 1643 C C . ASP A 1 214 ? 5.266 -7.636 22.239 1.00 75.38 214 ASP A C 1
ATOM 1645 O O . ASP A 1 214 ? 4.456 -8.218 22.963 1.00 75.38 214 ASP A O 1
ATOM 1649 N N . HIS A 1 215 ? 5.785 -8.187 21.144 1.00 77.31 215 HIS A N 1
ATOM 1650 C CA . HIS A 1 215 ? 5.554 -9.558 20.719 1.00 77.31 215 HIS A CA 1
ATOM 1651 C C . HIS A 1 215 ? 6.917 -10.222 20.510 1.00 77.31 215 HIS A C 1
ATOM 1653 O O . HIS A 1 215 ? 7.767 -9.619 19.849 1.00 77.31 215 HIS A O 1
ATOM 1659 N N . PRO A 1 216 ? 7.111 -11.487 20.931 1.00 81.00 216 PRO A N 1
ATOM 1660 C CA . PRO A 1 216 ? 8.368 -12.223 20.732 1.00 81.00 216 PRO A CA 1
ATOM 1661 C C . PRO A 1 216 ? 8.838 -12.331 19.272 1.00 81.00 216 PRO A C 1
ATOM 1663 O O . PRO A 1 216 ? 9.973 -12.703 19.007 1.00 81.00 216 PRO A O 1
ATOM 1666 N N . ALA A 1 217 ? 7.969 -11.996 18.314 1.00 81.12 217 ALA A N 1
ATOM 1667 C CA . ALA A 1 217 ? 8.271 -12.080 16.892 1.00 81.12 217 ALA A CA 1
ATOM 1668 C C . ALA A 1 217 ? 9.084 -10.876 16.404 1.00 81.12 217 ALA A C 1
ATOM 1670 O O . ALA A 1 217 ? 9.889 -11.049 15.499 1.00 81.12 217 ALA A O 1
ATOM 1671 N N . PHE A 1 218 ? 8.920 -9.680 16.988 1.00 81.38 218 PHE A N 1
ATOM 1672 C CA . PHE A 1 218 ? 9.650 -8.499 16.508 1.00 81.38 218 PHE A CA 1
ATOM 1673 C C . PHE A 1 218 ? 11.165 -8.655 16.650 1.00 81.38 218 PHE A C 1
ATOM 1675 O O . PHE A 1 218 ? 11.850 -8.485 15.646 1.00 81.38 218 PHE A O 1
ATOM 1682 N N . PRO A 1 219 ? 11.714 -9.088 17.805 1.00 83.06 219 PRO A N 1
ATOM 1683 C CA . PRO A 1 219 ? 13.156 -9.287 17.925 1.00 83.06 219 PRO A CA 1
ATOM 1684 C C . PRO A 1 219 ? 13.691 -10.383 17.000 1.00 83.06 219 PRO A C 1
ATOM 1686 O O . PRO A 1 219 ? 14.844 -10.314 16.583 1.00 83.06 219 PRO A O 1
ATOM 1689 N N . VAL A 1 220 ? 12.885 -11.407 16.695 1.00 86.56 220 VAL A N 1
ATOM 1690 C CA . VAL A 1 220 ? 13.261 -12.474 15.752 1.00 86.56 220 VAL A CA 1
ATOM 1691 C C . VAL A 1 220 ? 13.310 -11.922 14.332 1.00 86.56 220 VAL A C 1
ATOM 1693 O O . VAL A 1 220 ? 14.327 -12.064 13.665 1.00 86.56 220 VAL A O 1
ATOM 1696 N N . VAL A 1 221 ? 12.257 -11.230 13.892 1.00 85.38 221 VAL A N 1
ATOM 1697 C CA . VAL A 1 221 ? 12.179 -10.630 12.553 1.00 85.38 221 VAL A CA 1
ATOM 1698 C C . VAL A 1 221 ? 13.295 -9.608 12.351 1.00 85.38 221 VAL A C 1
ATOM 1700 O O . VAL A 1 221 ? 14.004 -9.680 11.353 1.00 85.38 221 VAL A O 1
ATOM 1703 N N . THR A 1 222 ? 13.519 -8.709 13.311 1.00 85.50 222 THR A N 1
ATOM 1704 C CA . THR A 1 222 ? 14.603 -7.719 13.244 1.00 85.50 222 THR A CA 1
ATOM 1705 C C . THR A 1 222 ? 15.975 -8.389 13.142 1.00 85.50 222 THR A C 1
ATOM 1707 O O . THR A 1 222 ? 16.791 -7.971 12.324 1.00 85.50 222 THR A O 1
ATOM 1710 N N . ARG A 1 223 ? 16.225 -9.467 13.903 1.00 88.50 223 ARG A N 1
ATOM 1711 C CA . ARG A 1 223 ? 17.466 -10.255 13.799 1.00 88.50 223 ARG A CA 1
ATOM 1712 C C . ARG A 1 223 ? 17.604 -10.962 12.451 1.00 88.50 223 ARG A C 1
ATOM 1714 O O . ARG A 1 223 ? 18.684 -10.935 11.874 1.00 88.50 223 ARG A O 1
ATOM 1721 N N . MET A 1 224 ? 16.531 -11.545 11.919 1.00 88.44 224 MET A N 1
ATOM 1722 C CA . MET A 1 224 ? 16.550 -12.172 10.592 1.00 88.44 224 MET A CA 1
ATOM 1723 C C . MET A 1 224 ? 16.852 -11.152 9.491 1.00 88.44 224 MET A C 1
ATOM 1725 O O . MET A 1 224 ? 17.684 -11.422 8.630 1.00 88.44 224 MET A O 1
ATOM 1729 N N . ILE A 1 225 ? 16.226 -9.970 9.542 1.00 88.38 225 ILE A N 1
ATOM 1730 C CA . ILE A 1 225 ? 16.499 -8.878 8.598 1.00 88.38 225 ILE A CA 1
ATOM 1731 C C . ILE A 1 225 ? 17.957 -8.430 8.718 1.00 88.38 225 ILE A C 1
ATOM 1733 O O . ILE A 1 225 ? 18.612 -8.254 7.697 1.00 88.38 225 ILE A O 1
ATOM 1737 N N . HIS A 1 226 ? 18.478 -8.287 9.939 1.00 90.50 226 HIS A N 1
ATOM 1738 C CA . HIS A 1 226 ? 19.870 -7.908 10.176 1.00 90.50 226 HIS A CA 1
ATOM 1739 C C . HIS A 1 226 ? 20.854 -8.906 9.554 1.00 90.50 226 HIS A C 1
ATOM 1741 O O . HIS A 1 226 ? 21.726 -8.519 8.781 1.00 90.50 226 HIS A O 1
ATOM 1747 N N . VAL A 1 227 ? 20.683 -10.199 9.847 1.00 91.69 227 VAL A N 1
ATOM 1748 C CA . VAL A 1 227 ? 21.552 -11.265 9.326 1.00 91.69 227 VAL A CA 1
ATOM 1749 C C . VAL A 1 227 ? 21.462 -11.348 7.805 1.00 91.69 227 VAL A C 1
ATOM 1751 O O . VAL A 1 227 ? 22.490 -11.464 7.143 1.00 91.69 227 VAL A O 1
ATOM 1754 N N . LEU A 1 228 ? 20.259 -11.237 7.235 1.00 91.25 228 LEU A N 1
ATOM 1755 C CA . LEU A 1 228 ? 20.078 -11.217 5.785 1.00 91.25 228 LEU A CA 1
ATOM 1756 C C . LEU A 1 228 ? 20.757 -9.997 5.151 1.00 91.25 228 LEU A C 1
ATOM 1758 O O . LEU A 1 228 ? 21.429 -10.137 4.135 1.00 91.25 228 LEU A O 1
ATOM 1762 N N . ALA A 1 229 ? 20.608 -8.814 5.752 1.00 90.69 229 ALA A N 1
ATOM 1763 C CA . ALA A 1 229 ? 21.224 -7.586 5.266 1.00 90.69 229 ALA A CA 1
ATOM 1764 C C . ALA A 1 229 ? 22.754 -7.678 5.303 1.00 90.69 229 ALA A C 1
ATOM 1766 O O . ALA A 1 229 ? 23.392 -7.379 4.299 1.00 90.69 229 ALA A O 1
ATOM 1767 N N . LEU A 1 230 ? 23.339 -8.164 6.404 1.00 91.19 230 LEU A N 1
ATOM 1768 C CA . LEU A 1 230 ? 24.778 -8.423 6.501 1.00 91.19 230 LEU A CA 1
ATOM 1769 C C . LEU A 1 230 ? 25.242 -9.467 5.481 1.00 91.19 230 LEU A C 1
ATOM 1771 O O . LEU A 1 230 ? 26.224 -9.244 4.779 1.00 91.19 230 LEU A O 1
ATOM 1775 N N . GLY A 1 231 ? 24.528 -10.589 5.375 1.00 91.06 231 GLY A N 1
ATOM 1776 C CA . GLY A 1 231 ? 24.860 -11.669 4.450 1.00 91.06 231 GLY A CA 1
ATOM 1777 C C . GLY A 1 231 ? 24.832 -11.213 2.994 1.00 91.06 231 GLY A C 1
ATOM 1778 O O . GLY A 1 231 ? 25.756 -11.509 2.245 1.00 91.06 231 GLY A O 1
ATOM 1779 N N . LEU A 1 232 ? 23.827 -10.429 2.600 1.00 91.38 232 LEU A N 1
ATOM 1780 C CA . LEU A 1 232 ? 23.768 -9.827 1.268 1.00 91.38 232 LEU A CA 1
ATOM 1781 C C . LEU A 1 232 ? 24.861 -8.778 1.078 1.00 91.38 232 LEU A C 1
ATOM 1783 O O . LEU A 1 232 ? 25.479 -8.745 0.018 1.00 91.38 232 LEU A O 1
ATOM 1787 N N . TRP A 1 233 ? 25.134 -7.955 2.089 1.00 91.94 233 TRP A N 1
ATOM 1788 C CA . TRP A 1 233 ? 26.129 -6.893 2.004 1.00 91.94 233 TRP A CA 1
ATOM 1789 C C . TRP A 1 233 ? 27.547 -7.445 1.800 1.00 91.94 233 TRP A C 1
ATOM 1791 O O . TRP A 1 233 ? 28.188 -7.193 0.775 1.00 91.94 233 TRP A O 1
ATOM 1801 N N . PHE A 1 234 ? 28.011 -8.264 2.745 1.00 91.75 234 PHE A N 1
ATOM 1802 C CA . PHE A 1 234 ? 29.331 -8.886 2.696 1.00 91.75 234 PHE A CA 1
ATOM 1803 C C . PHE A 1 234 ? 29.405 -9.950 1.605 1.00 91.75 234 PHE A C 1
ATOM 1805 O O . PHE A 1 234 ? 30.362 -9.974 0.837 1.00 91.75 234 PHE A O 1
ATOM 1812 N N . GLY A 1 235 ? 28.380 -10.795 1.488 1.00 89.94 235 GLY A N 1
ATOM 1813 C CA . GLY A 1 235 ? 28.356 -11.897 0.531 1.00 89.94 235 GLY A CA 1
ATOM 1814 C C . GLY A 1 235 ? 28.385 -11.423 -0.916 1.00 89.94 235 GLY A C 1
ATOM 1815 O O . GLY A 1 235 ? 29.171 -11.951 -1.697 1.00 89.94 235 GLY A O 1
ATOM 1816 N N . SER A 1 236 ? 27.607 -10.398 -1.284 1.00 89.25 236 SER A N 1
ATOM 1817 C CA . SER A 1 236 ? 27.671 -9.867 -2.654 1.00 89.25 236 SER A CA 1
ATOM 1818 C C . SER A 1 236 ? 28.976 -9.119 -2.933 1.00 89.25 236 SER A C 1
ATOM 1820 O O . SER A 1 236 ? 29.459 -9.193 -4.059 1.00 89.25 236 SER A O 1
ATOM 1822 N N . THR A 1 237 ? 29.598 -8.502 -1.920 1.00 89.75 237 THR A N 1
ATOM 1823 C CA . THR A 1 237 ? 30.944 -7.921 -2.057 1.00 89.75 237 THR A CA 1
ATOM 1824 C C . THR A 1 237 ? 31.986 -8.991 -2.333 1.00 89.75 237 THR A C 1
ATOM 1826 O O . THR A 1 237 ? 32.701 -8.914 -3.327 1.00 89.75 237 THR A O 1
ATOM 1829 N N . VAL A 1 238 ? 32.031 -10.033 -1.503 1.00 91.75 238 VAL A N 1
ATOM 1830 C CA . VAL A 1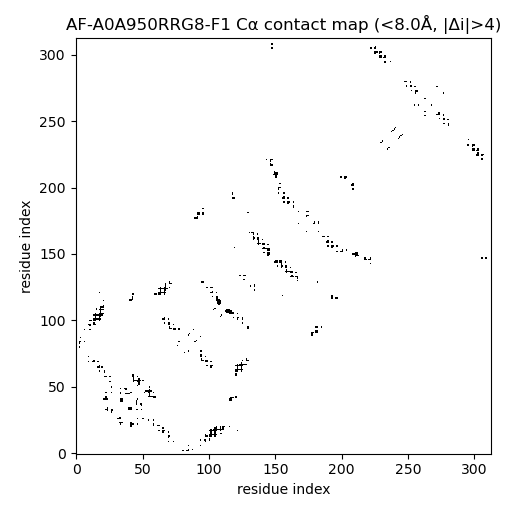 238 ? 32.964 -11.155 -1.665 1.00 91.75 238 VAL A CA 1
ATOM 1831 C C . VAL A 1 238 ? 32.734 -11.855 -3.004 1.00 91.75 238 VAL A C 1
ATOM 1833 O O . VAL A 1 238 ? 33.681 -12.070 -3.754 1.00 91.75 238 VAL A O 1
ATOM 1836 N N . PHE A 1 239 ? 31.484 -12.163 -3.349 1.00 91.19 239 PHE A N 1
ATOM 1837 C CA . PHE A 1 239 ? 31.153 -12.807 -4.617 1.00 91.19 239 PHE A CA 1
ATOM 1838 C C . PHE A 1 239 ? 31.562 -11.949 -5.819 1.00 91.19 239 PHE A C 1
ATOM 1840 O O . PHE A 1 239 ? 32.165 -12.456 -6.764 1.00 91.19 239 PHE A O 1
ATOM 1847 N N . PHE A 1 240 ? 31.294 -10.641 -5.787 1.00 89.44 240 PHE A N 1
ATOM 1848 C CA . PHE A 1 240 ? 31.696 -9.762 -6.878 1.00 89.44 240 PHE A CA 1
ATOM 1849 C C . PHE A 1 240 ? 33.223 -9.685 -7.008 1.00 89.44 240 PHE A C 1
ATOM 1851 O O . PHE A 1 240 ? 33.753 -9.875 -8.100 1.00 89.44 240 PHE A O 1
ATOM 1858 N N . THR A 1 241 ? 33.934 -9.462 -5.901 1.00 90.12 241 THR A N 1
ATOM 1859 C CA . THR A 1 241 ? 35.393 -9.289 -5.888 1.00 90.12 241 THR A CA 1
ATOM 1860 C C . THR A 1 241 ? 36.152 -10.562 -6.254 1.00 90.12 241 THR A C 1
ATOM 1862 O O . THR A 1 241 ? 37.131 -10.479 -6.988 1.00 90.12 241 THR A O 1
ATOM 1865 N N . PHE A 1 242 ? 35.727 -11.726 -5.760 1.00 93.12 242 PHE A N 1
ATOM 1866 C CA . PHE A 1 242 ? 36.489 -12.972 -5.905 1.00 93.12 242 PHE A CA 1
ATOM 1867 C C . PHE A 1 242 ? 35.958 -13.914 -6.986 1.00 93.12 242 PHE A C 1
ATOM 1869 O O . PHE A 1 242 ? 36.679 -14.821 -7.388 1.00 93.12 242 PHE A O 1
ATOM 1876 N N . VAL A 1 243 ? 34.728 -13.715 -7.471 1.00 91.94 243 VAL A N 1
ATOM 1877 C CA . VAL A 1 243 ? 34.136 -14.564 -8.517 1.00 91.94 243 VAL A CA 1
ATOM 1878 C C . VAL A 1 243 ? 33.851 -13.752 -9.769 1.00 91.94 243 VAL A C 1
ATOM 1880 O O . VAL A 1 243 ? 34.442 -14.015 -10.811 1.00 91.94 243 VAL A O 1
ATOM 1883 N N . VAL A 1 244 ? 32.983 -12.741 -9.685 1.00 89.75 244 VAL A N 1
ATOM 1884 C CA . VAL A 1 244 ? 32.513 -12.023 -10.883 1.00 89.75 244 VAL A CA 1
ATOM 1885 C C . VAL A 1 244 ? 33.649 -11.270 -11.567 1.00 89.75 244 VAL A C 1
ATOM 1887 O O . VAL A 1 244 ? 33.858 -11.454 -12.763 1.00 89.75 244 VAL A O 1
ATOM 1890 N N . ALA A 1 245 ? 34.392 -10.442 -10.830 1.00 88.12 245 ALA A N 1
ATOM 1891 C CA . ALA A 1 245 ? 35.445 -9.628 -11.420 1.00 88.12 245 ALA A CA 1
ATOM 1892 C C . ALA A 1 245 ? 36.552 -10.494 -12.058 1.00 88.12 245 ALA A C 1
ATOM 1894 O O . ALA A 1 245 ? 36.787 -10.318 -13.254 1.00 88.12 245 ALA A O 1
ATOM 1895 N N . PRO A 1 246 ? 37.174 -11.474 -11.367 1.00 91.06 246 PRO A N 1
ATOM 1896 C CA . PRO A 1 246 ? 38.221 -12.298 -11.970 1.00 91.06 246 PRO A CA 1
ATOM 1897 C C . PRO A 1 246 ? 37.737 -13.084 -13.187 1.00 91.06 246 PRO A C 1
ATOM 1899 O O . PRO A 1 246 ? 38.438 -13.113 -14.193 1.00 91.06 246 PRO A O 1
ATOM 1902 N N . VAL A 1 247 ? 36.531 -13.668 -13.131 1.00 91.25 247 VAL A N 1
ATOM 1903 C CA . VAL A 1 247 ? 35.961 -14.414 -14.263 1.00 91.25 247 VAL A CA 1
ATOM 1904 C C . VAL A 1 247 ? 35.767 -13.498 -15.463 1.00 91.25 247 VAL A C 1
ATOM 1906 O O . VAL A 1 247 ? 36.216 -13.839 -16.550 1.00 91.25 247 VAL A O 1
ATOM 1909 N N . VAL A 1 248 ? 35.168 -12.317 -15.279 1.00 87.75 248 VAL A N 1
ATOM 1910 C CA . VAL A 1 248 ? 34.948 -11.372 -16.382 1.00 87.75 248 VAL A CA 1
ATOM 1911 C C . VAL A 1 248 ? 36.281 -10.923 -16.983 1.00 87.75 248 VAL A C 1
ATOM 1913 O O . VAL A 1 248 ? 36.468 -11.053 -18.190 1.00 87.75 248 VAL A O 1
ATOM 1916 N N . PHE A 1 249 ? 37.236 -10.460 -16.174 1.00 86.31 249 PHE A N 1
ATOM 1917 C CA . PHE A 1 249 ? 38.536 -10.021 -16.694 1.00 86.31 249 PHE A CA 1
ATOM 1918 C C . PHE A 1 249 ? 39.302 -11.160 -17.386 1.00 86.31 249 PHE A C 1
ATOM 1920 O O . PHE A 1 249 ? 39.847 -10.947 -18.467 1.00 86.31 249 PHE A O 1
ATOM 1927 N N . HIS A 1 250 ? 39.279 -12.378 -16.834 1.00 86.75 250 HIS A N 1
ATOM 1928 C CA . H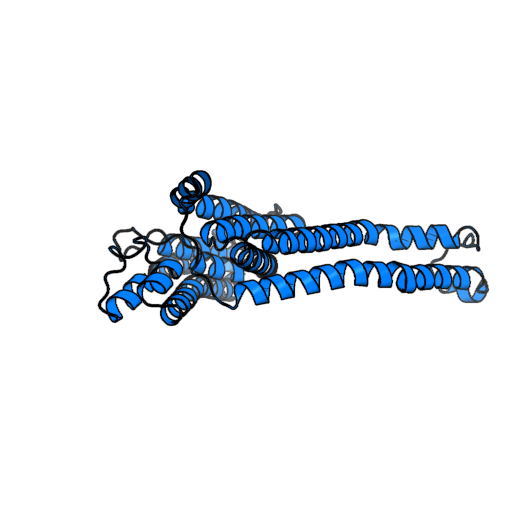IS A 1 250 ? 39.894 -13.552 -17.458 1.00 86.75 250 HIS A CA 1
ATOM 1929 C C . HIS A 1 250 ? 39.218 -13.926 -18.785 1.00 86.75 250 HIS A C 1
ATOM 1931 O O . HIS A 1 250 ? 39.903 -14.190 -19.767 1.00 86.75 250 HIS A O 1
ATOM 1937 N N . THR A 1 251 ? 37.882 -13.911 -18.861 1.00 85.94 251 THR A N 1
ATOM 1938 C CA . THR A 1 251 ? 37.151 -14.182 -20.109 1.00 85.94 251 THR A CA 1
ATOM 1939 C C . THR A 1 251 ? 37.554 -13.208 -21.215 1.00 85.94 251 THR A C 1
ATOM 1941 O O . THR A 1 251 ? 37.821 -13.637 -22.336 1.00 85.94 251 THR A O 1
ATOM 1944 N N . PHE A 1 252 ? 37.648 -11.910 -20.915 1.00 83.00 252 PHE A N 1
ATOM 1945 C CA . PHE A 1 252 ? 38.079 -10.916 -21.902 1.00 83.00 252 PHE A CA 1
ATOM 1946 C C . PHE A 1 252 ? 39.568 -11.038 -22.264 1.00 83.00 252 PHE A C 1
ATOM 1948 O O . PHE A 1 252 ? 39.915 -10.801 -23.420 1.00 83.00 252 PHE A O 1
ATOM 1955 N N . ALA A 1 253 ? 40.431 -11.451 -21.329 1.00 82.62 253 ALA A N 1
ATOM 1956 C CA . ALA A 1 253 ? 41.838 -11.742 -21.614 1.00 82.62 253 ALA A CA 1
ATOM 1957 C C . ALA A 1 253 ? 41.990 -12.927 -22.585 1.00 82.62 253 ALA A C 1
ATOM 1959 O O . ALA A 1 253 ? 42.642 -12.787 -23.616 1.00 82.62 253 ALA A O 1
ATOM 1960 N N . VAL A 1 254 ? 41.298 -14.045 -22.334 1.00 82.81 254 VAL A N 1
ATOM 1961 C CA . VAL A 1 254 ? 41.298 -15.219 -23.229 1.00 82.81 254 VAL A CA 1
ATOM 1962 C C . VAL A 1 254 ? 40.776 -14.859 -24.621 1.00 82.81 254 VAL A C 1
ATOM 1964 O O . VAL A 1 254 ? 41.373 -15.248 -25.625 1.00 82.81 254 VAL A O 1
ATOM 1967 N N . LEU A 1 255 ? 39.701 -14.064 -24.698 1.00 78.44 255 LEU A N 1
ATOM 1968 C CA . LEU A 1 255 ? 39.163 -13.566 -25.970 1.00 78.44 255 LEU A CA 1
ATOM 1969 C C . LEU A 1 255 ? 40.181 -12.720 -26.753 1.00 78.44 255 LEU A C 1
ATOM 1971 O O . LEU A 1 255 ? 40.126 -12.669 -27.981 1.00 78.44 255 LEU A O 1
ATOM 1975 N N . ALA A 1 256 ? 41.096 -12.033 -26.063 1.00 76.31 256 ALA A N 1
ATOM 1976 C CA . ALA A 1 256 ? 42.109 -11.196 -26.701 1.00 76.31 256 ALA A CA 1
ATOM 1977 C C . ALA A 1 256 ? 43.244 -12.028 -27.313 1.00 76.31 256 ALA A C 1
ATOM 1979 O O . ALA A 1 256 ? 43.829 -11.624 -28.320 1.00 76.31 256 ALA A O 1
ATOM 1980 N N . GLU A 1 257 ? 43.509 -13.197 -26.730 1.00 76.94 257 GLU A N 1
ATOM 1981 C CA . GLU A 1 257 ? 44.512 -14.168 -27.175 1.00 76.94 257 GLU A CA 1
ATOM 1982 C C . GLU A 1 257 ? 43.980 -15.131 -28.253 1.00 76.94 257 GLU A C 1
ATOM 1984 O O . GLU A 1 257 ? 44.764 -15.773 -28.949 1.00 76.94 257 GLU A O 1
ATOM 1989 N N . THR A 1 258 ? 42.656 -15.213 -28.444 1.00 74.31 258 THR A N 1
ATOM 1990 C CA . THR A 1 258 ? 42.028 -16.114 -29.428 1.00 74.31 258 THR A CA 1
ATOM 1991 C C . THR A 1 258 ? 42.376 -15.709 -30.867 1.00 74.31 258 THR A C 1
ATOM 1993 O O . THR A 1 258 ? 42.529 -14.520 -31.171 1.00 74.31 258 THR A O 1
ATOM 1996 N N . SER A 1 259 ? 42.487 -16.669 -31.792 1.00 64.69 259 SER A N 1
ATOM 1997 C CA . SER A 1 259 ? 42.883 -16.381 -33.177 1.00 64.69 259 SER A CA 1
ATOM 1998 C C . SER A 1 259 ? 41.884 -15.452 -33.889 1.00 64.69 259 SER A C 1
ATOM 2000 O O . SER A 1 259 ? 40.690 -15.420 -33.583 1.00 64.69 259 SER A O 1
ATOM 2002 N N . SER A 1 260 ? 42.355 -14.672 -34.865 1.00 62.78 260 SER A N 1
ATOM 2003 C CA . SER A 1 260 ? 41.504 -13.773 -35.663 1.00 62.78 260 SER A CA 1
ATOM 2004 C C . SER A 1 260 ? 40.421 -14.516 -36.460 1.00 62.78 260 SER A C 1
ATOM 2006 O O . SER A 1 260 ? 39.353 -13.957 -36.697 1.00 62.78 260 SER A O 1
ATOM 2008 N N . ALA A 1 261 ? 40.662 -15.783 -36.820 1.00 61.69 261 ALA A N 1
ATOM 2009 C CA . ALA A 1 261 ? 39.696 -16.646 -37.501 1.00 61.69 261 ALA A CA 1
ATOM 2010 C C . ALA A 1 261 ? 38.527 -17.065 -36.590 1.00 61.69 261 ALA A C 1
ATOM 2012 O O . ALA A 1 261 ? 37.378 -17.056 -37.023 1.00 61.69 261 ALA A O 1
ATOM 2013 N N . GLU A 1 262 ? 38.793 -17.369 -35.317 1.00 62.62 262 GLU A N 1
ATOM 2014 C CA . GLU A 1 262 ? 37.751 -17.688 -34.327 1.00 62.62 262 GLU A CA 1
ATOM 2015 C C . GLU A 1 262 ? 36.956 -16.438 -33.916 1.00 62.62 262 GLU A C 1
ATOM 2017 O O . GLU A 1 262 ? 35.734 -16.493 -33.759 1.00 62.62 262 GLU A O 1
ATOM 2022 N N . ARG A 1 263 ? 37.625 -15.277 -33.838 1.00 64.06 263 ARG A N 1
ATOM 2023 C CA . ARG A 1 263 ? 36.992 -13.977 -33.556 1.00 64.06 263 ARG A CA 1
ATOM 2024 C C . ARG A 1 263 ? 36.096 -13.450 -34.676 1.00 64.06 263 ARG A C 1
ATOM 2026 O O . ARG A 1 263 ? 35.235 -12.627 -34.388 1.00 64.06 263 ARG A O 1
ATOM 2033 N N . ALA A 1 264 ? 36.234 -13.935 -35.913 1.00 60.00 264 ALA A N 1
ATOM 2034 C CA . ALA A 1 264 ? 35.429 -13.490 -37.058 1.00 60.00 264 ALA A CA 1
ATOM 2035 C C . ALA A 1 264 ? 33.914 -13.743 -36.890 1.00 60.00 264 ALA A C 1
ATOM 2037 O O . ALA A 1 264 ? 33.099 -13.133 -37.578 1.00 60.00 264 ALA A O 1
ATOM 2038 N N . THR A 1 265 ? 33.534 -14.631 -35.966 1.00 66.44 265 THR A N 1
ATOM 2039 C CA . THR A 1 265 ? 32.135 -14.925 -35.612 1.00 66.44 265 THR A CA 1
ATOM 2040 C C . THR A 1 265 ? 31.554 -13.994 -34.543 1.00 66.44 265 THR A C 1
ATOM 2042 O O . THR A 1 265 ? 30.341 -13.981 -34.333 1.00 66.44 265 THR A O 1
ATOM 2045 N N . LEU A 1 266 ? 32.398 -13.202 -33.875 1.00 67.25 266 LEU A N 1
ATOM 2046 C CA . LEU A 1 266 ? 32.009 -12.271 -32.821 1.00 67.25 266 LEU A CA 1
ATOM 2047 C C . LEU A 1 266 ? 32.036 -10.831 -33.360 1.00 67.25 266 LEU A C 1
ATOM 2049 O O . LEU A 1 266 ? 32.940 -10.475 -34.114 1.00 67.25 266 LEU A O 1
ATOM 2053 N N . PRO A 1 267 ? 31.100 -9.957 -32.950 1.00 66.62 267 PRO A N 1
ATOM 2054 C CA . PRO A 1 267 ? 31.072 -8.552 -33.360 1.00 66.62 267 PRO A CA 1
ATOM 2055 C C . PRO A 1 267 ? 32.129 -7.717 -32.603 1.00 66.62 267 PRO A C 1
ATOM 2057 O O . PRO A 1 267 ? 31.810 -6.707 -31.978 1.00 66.62 267 PRO A O 1
ATOM 2060 N N . LEU A 1 268 ? 33.390 -8.159 -32.604 1.00 66.81 268 LEU A N 1
ATOM 2061 C CA . LEU A 1 268 ? 34.525 -7.491 -31.963 1.00 66.81 268 LEU A CA 1
ATOM 2062 C C . LEU A 1 268 ? 35.374 -6.775 -33.020 1.00 66.81 268 LEU A C 1
ATOM 2064 O O . LEU A 1 268 ? 35.557 -7.278 -34.126 1.00 66.81 268 LEU A O 1
ATOM 2068 N N . SER A 1 269 ? 35.893 -5.586 -32.700 1.00 65.50 269 SER A N 1
ATOM 2069 C CA . SER A 1 269 ? 36.730 -4.843 -33.649 1.00 65.50 269 SER A CA 1
ATOM 2070 C C . SER A 1 269 ? 38.066 -5.559 -33.884 1.00 65.50 269 SER A C 1
ATOM 2072 O O . SER A 1 269 ? 38.621 -6.189 -32.982 1.00 65.50 269 SER A O 1
ATOM 2074 N N . ASN A 1 270 ? 38.646 -5.382 -35.074 1.00 62.25 270 ASN A N 1
ATOM 2075 C CA . ASN A 1 270 ? 39.981 -5.902 -35.403 1.00 62.25 270 ASN A CA 1
ATOM 2076 C C . ASN A 1 270 ? 41.108 -5.311 -34.526 1.00 62.25 270 ASN A C 1
ATOM 2078 O O . ASN A 1 270 ? 42.240 -5.775 -34.598 1.00 62.25 270 ASN A O 1
ATOM 2082 N N . GLN A 1 271 ? 40.813 -4.291 -33.710 1.00 63.91 271 GLN A N 1
ATOM 2083 C CA . GLN A 1 271 ? 41.749 -3.659 -32.774 1.00 63.91 271 GLN A CA 1
ATOM 2084 C C . GLN A 1 271 ? 41.698 -4.274 -31.364 1.00 63.91 271 GLN A C 1
ATOM 2086 O O . GLN A 1 271 ? 42.410 -3.810 -30.478 1.00 63.91 271 GLN A O 1
ATOM 2091 N N . PHE A 1 272 ? 40.871 -5.302 -31.134 1.00 70.56 272 PHE A N 1
ATOM 2092 C CA . PHE A 1 272 ? 40.790 -5.981 -29.842 1.00 70.56 272 PHE A CA 1
ATOM 2093 C C . PHE A 1 272 ? 42.101 -6.726 -29.539 1.00 70.56 272 PHE A C 1
ATOM 2095 O O . PHE A 1 272 ? 42.450 -7.707 -30.199 1.00 70.56 272 PHE A O 1
ATOM 2102 N N . ASN A 1 273 ? 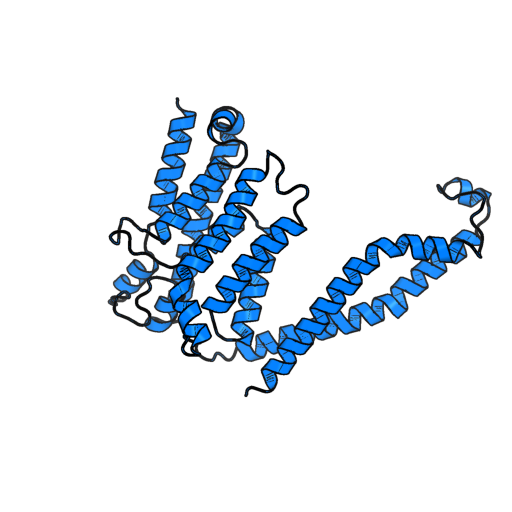42.840 -6.236 -28.548 1.00 72.12 273 ASN A N 1
ATOM 2103 C CA . ASN A 1 273 ? 44.156 -6.722 -28.135 1.00 72.12 273 ASN A CA 1
ATOM 2104 C C . ASN A 1 273 ? 44.224 -6.836 -26.592 1.00 72.12 273 ASN A C 1
ATOM 2106 O O . ASN A 1 273 ? 43.310 -6.368 -25.906 1.00 72.12 273 ASN A O 1
ATOM 2110 N N . PRO A 1 274 ? 45.275 -7.447 -26.013 1.00 72.06 274 PRO A N 1
ATOM 2111 C CA . PRO A 1 274 ? 45.382 -7.617 -24.560 1.00 72.06 274 PRO A CA 1
ATOM 2112 C C . PRO A 1 274 ? 45.326 -6.307 -23.755 1.00 72.06 274 PRO A C 1
ATOM 2114 O O . PRO A 1 274 ? 44.804 -6.303 -22.645 1.00 72.06 274 PRO A O 1
ATOM 2117 N N . GLU A 1 275 ? 45.794 -5.186 -24.313 1.00 72.31 275 GLU A N 1
ATOM 2118 C CA . GLU A 1 275 ? 45.730 -3.869 -23.656 1.00 72.31 275 GLU A CA 1
ATOM 2119 C C . GLU A 1 275 ? 44.303 -3.295 -23.623 1.00 72.31 275 GLU A C 1
ATOM 2121 O O . GLU A 1 275 ? 43.874 -2.708 -22.629 1.00 72.31 275 GLU A O 1
ATOM 2126 N N . THR A 1 276 ? 43.532 -3.489 -24.694 1.00 77.81 276 THR A N 1
ATOM 2127 C CA . THR A 1 276 ? 42.153 -2.987 -24.812 1.00 77.81 276 THR A CA 1
ATOM 2128 C C . THR A 1 276 ? 41.123 -3.922 -24.179 1.00 77.81 276 THR A C 1
ATOM 2130 O O . THR A 1 276 ? 40.035 -3.470 -23.818 1.00 77.81 276 THR A O 1
ATOM 2133 N N . SER A 1 277 ? 41.456 -5.197 -23.958 1.00 79.19 277 SER A N 1
ATOM 2134 C CA . SER A 1 277 ? 40.546 -6.202 -23.389 1.00 79.19 277 SER A CA 1
ATOM 2135 C C . SER A 1 277 ? 40.034 -5.833 -21.991 1.00 79.19 277 SER A C 1
ATOM 2137 O O . SER A 1 277 ? 38.835 -5.926 -21.725 1.00 79.19 277 SER A O 1
ATOM 2139 N N . SER A 1 278 ? 40.913 -5.320 -21.125 1.00 79.44 278 SER A N 1
ATOM 2140 C CA . SER A 1 278 ? 40.565 -4.890 -19.765 1.00 79.44 278 SER A CA 1
ATOM 2141 C C . SER A 1 278 ? 39.659 -3.655 -19.763 1.00 79.44 278 SER A C 1
ATOM 2143 O O . SER A 1 278 ? 38.740 -3.556 -18.947 1.00 79.44 278 SER A O 1
ATOM 2145 N N . LEU A 1 279 ? 39.867 -2.728 -20.706 1.00 80.44 279 LEU A N 1
ATOM 2146 C CA . LEU A 1 279 ? 39.015 -1.546 -20.873 1.00 80.44 279 LEU A CA 1
ATOM 2147 C C . LEU A 1 279 ? 37.609 -1.932 -21.344 1.00 80.44 279 LEU A C 1
ATOM 2149 O O . LEU A 1 279 ? 36.623 -1.407 -20.826 1.00 80.44 279 LEU A O 1
ATOM 2153 N N . VAL A 1 280 ? 37.504 -2.875 -22.284 1.00 80.88 280 VAL A N 1
ATOM 2154 C CA . VAL A 1 280 ? 36.213 -3.376 -22.780 1.00 80.88 280 VAL A CA 1
ATOM 2155 C C . VAL A 1 280 ? 35.476 -4.168 -21.694 1.00 80.88 280 VAL A C 1
ATOM 2157 O O . VAL A 1 280 ? 34.279 -3.955 -21.504 1.00 80.88 280 VAL A O 1
ATOM 2160 N N . ALA A 1 281 ? 36.179 -5.003 -20.922 1.00 81.94 281 ALA A N 1
ATOM 2161 C CA . ALA A 1 281 ? 35.613 -5.695 -19.762 1.00 81.94 281 ALA A CA 1
ATOM 2162 C C . ALA A 1 281 ? 35.040 -4.701 -18.734 1.00 81.94 281 ALA A C 1
ATOM 2164 O O . ALA A 1 281 ? 33.896 -4.830 -18.290 1.00 81.94 281 ALA A O 1
ATOM 2165 N N . GLY A 1 282 ? 35.805 -3.650 -18.413 1.00 82.06 282 GLY A N 1
ATOM 2166 C CA . GLY A 1 282 ? 35.362 -2.568 -17.535 1.00 82.06 282 GLY A CA 1
ATOM 2167 C C . GLY A 1 282 ? 34.155 -1.801 -18.088 1.00 82.06 282 GLY A C 1
ATOM 2168 O O . GLY A 1 282 ? 33.214 -1.511 -17.347 1.00 82.06 282 GLY A O 1
ATOM 2169 N N . ALA A 1 283 ? 34.131 -1.519 -19.394 1.00 83.44 283 ALA A N 1
ATOM 2170 C 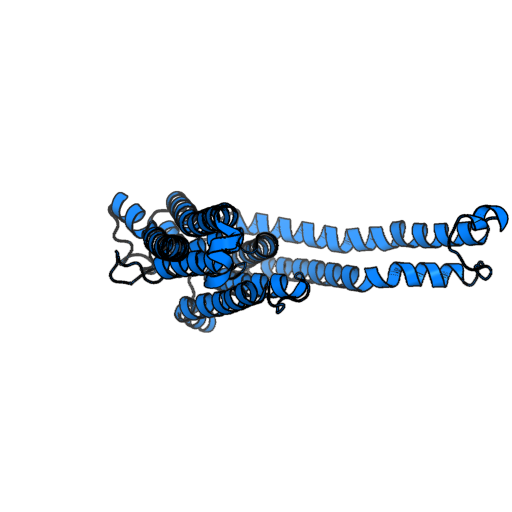CA . ALA A 1 283 ? 32.998 -0.876 -20.058 1.00 83.44 283 ALA A CA 1
ATOM 2171 C C . ALA A 1 283 ? 31.728 -1.743 -20.018 1.00 83.44 283 ALA A C 1
ATOM 2173 O O . ALA A 1 283 ? 30.642 -1.210 -19.797 1.00 83.44 283 ALA A O 1
ATOM 2174 N N . GLY A 1 284 ? 31.864 -3.066 -20.153 1.00 81.75 284 GLY A N 1
ATOM 2175 C CA . GLY A 1 284 ? 30.761 -4.022 -20.027 1.00 81.75 284 GLY A CA 1
ATOM 2176 C C . GLY A 1 284 ? 30.181 -4.101 -18.610 1.00 81.75 284 GLY A C 1
ATOM 2177 O O . GLY A 1 284 ? 28.970 -4.230 -18.448 1.00 81.75 284 GLY A O 1
ATOM 2178 N N . LEU A 1 285 ? 31.018 -3.955 -17.577 1.00 85.12 285 LEU A N 1
ATOM 2179 C CA . LEU A 1 285 ? 30.578 -3.916 -16.175 1.00 85.12 285 LEU A CA 1
ATOM 2180 C C . LEU A 1 285 ? 30.027 -2.552 -15.743 1.00 85.12 285 LEU A C 1
ATOM 2182 O O . LEU A 1 285 ? 29.284 -2.470 -14.764 1.00 85.12 285 LEU A O 1
ATOM 2186 N N . ARG A 1 286 ? 30.348 -1.474 -16.468 1.00 86.25 286 ARG A N 1
ATOM 2187 C CA . ARG A 1 286 ? 29.961 -0.101 -16.110 1.00 86.25 286 ARG A CA 1
ATOM 2188 C C . ARG A 1 286 ? 28.464 0.072 -15.792 1.00 86.25 286 ARG A C 1
ATOM 2190 O O . ARG A 1 286 ? 28.174 0.721 -14.786 1.00 86.25 286 ARG A O 1
ATOM 2197 N N . PRO A 1 287 ? 27.512 -0.496 -16.559 1.00 88.69 287 PRO A N 1
ATOM 2198 C CA . PRO A 1 287 ? 26.083 -0.372 -16.260 1.00 88.69 287 PRO A CA 1
ATOM 2199 C C . PRO A 1 287 ? 25.644 -1.091 -14.974 1.00 88.69 287 PRO A C 1
ATOM 2201 O O . PRO A 1 287 ? 24.591 -0.770 -14.430 1.00 88.69 287 PRO A O 1
ATOM 2204 N N . VAL A 1 288 ? 26.435 -2.049 -14.476 1.00 87.69 288 VAL A N 1
ATOM 2205 C CA . VAL A 1 288 ? 26.126 -2.833 -13.268 1.00 87.69 288 VAL A CA 1
ATOM 2206 C C . VAL A 1 288 ? 26.442 -2.044 -11.996 1.00 87.69 288 VAL A C 1
ATOM 2208 O O . VAL A 1 288 ? 25.719 -2.161 -11.005 1.00 87.69 288 VAL A O 1
ATOM 2211 N N . PHE A 1 289 ? 27.484 -1.205 -12.010 1.00 88.56 289 PHE A N 1
ATOM 2212 C CA . PHE A 1 289 ? 27.971 -0.522 -10.808 1.00 88.56 289 PHE A CA 1
ATOM 2213 C C . PHE A 1 289 ? 26.931 0.344 -10.082 1.00 88.56 289 PHE A C 1
ATOM 2215 O O . PHE A 1 289 ? 26.856 0.225 -8.859 1.00 88.56 289 PHE A O 1
ATOM 2222 N N . PRO A 1 290 ? 26.093 1.165 -10.750 1.00 88.44 290 PRO A N 1
ATOM 2223 C CA . PRO A 1 290 ? 25.066 1.938 -10.050 1.00 88.44 290 PRO A CA 1
ATOM 2224 C C . PRO A 1 290 ? 24.112 1.057 -9.232 1.00 88.44 290 PRO A C 1
ATOM 2226 O O . PRO A 1 290 ? 23.812 1.371 -8.082 1.00 88.44 290 PRO A O 1
ATOM 2229 N N . TRP A 1 291 ? 23.687 -0.080 -9.791 1.00 85.38 291 TRP A N 1
ATOM 2230 C CA . TRP A 1 291 ? 22.802 -1.034 -9.118 1.00 85.38 291 TRP A CA 1
ATOM 2231 C C . TRP A 1 291 ? 23.506 -1.783 -7.995 1.00 85.38 291 TRP A C 1
ATOM 2233 O O . TRP A 1 291 ? 22.935 -1.960 -6.920 1.00 85.38 291 TRP A O 1
ATOM 2243 N N . TYR A 1 292 ? 24.755 -2.184 -8.227 1.00 87.94 292 TYR A N 1
ATOM 2244 C CA . TYR A 1 292 ? 25.584 -2.826 -7.218 1.00 87.94 292 TYR A CA 1
ATOM 2245 C C . TYR A 1 292 ? 25.784 -1.910 -6.003 1.00 87.94 292 TYR A C 1
ATOM 2247 O O . TYR A 1 292 ? 25.492 -2.313 -4.880 1.00 87.94 292 TYR A O 1
ATOM 2255 N N . PHE A 1 293 ? 26.191 -0.654 -6.207 1.00 90.31 293 PHE A N 1
ATOM 2256 C CA . PHE A 1 293 ? 26.394 0.292 -5.107 1.00 90.31 293 PHE A CA 1
ATOM 2257 C C . PHE A 1 293 ? 25.091 0.698 -4.418 1.00 90.31 293 PHE A C 1
ATOM 2259 O O . PHE A 1 293 ? 25.077 0.860 -3.198 1.00 90.31 293 PHE A O 1
ATOM 2266 N N . LEU A 1 294 ? 23.986 0.806 -5.160 1.00 86.88 294 LEU A N 1
ATOM 2267 C CA . LEU A 1 294 ? 22.667 1.011 -4.566 1.00 86.88 294 LEU A CA 1
ATOM 2268 C C . LEU A 1 294 ? 22.289 -0.155 -3.642 1.00 86.88 294 LEU A C 1
ATOM 2270 O O . LEU A 1 294 ? 21.891 0.075 -2.501 1.00 86.88 294 LEU A O 1
ATOM 2274 N N . LEU A 1 295 ? 22.451 -1.399 -4.103 1.00 87.50 295 LEU A N 1
ATOM 2275 C CA . LEU A 1 295 ? 22.180 -2.594 -3.302 1.00 87.50 295 LEU A CA 1
ATOM 2276 C C . LEU A 1 295 ? 23.064 -2.636 -2.048 1.00 87.50 295 LEU A C 1
ATOM 2278 O O . LEU A 1 295 ? 22.560 -2.841 -0.946 1.00 87.50 295 LEU A O 1
ATOM 2282 N N . GLN A 1 296 ? 24.362 -2.380 -2.205 1.00 91.62 296 GLN A N 1
ATOM 2283 C CA . GLN A 1 296 ? 25.335 -2.313 -1.114 1.00 91.62 296 GLN A CA 1
ATOM 2284 C C . GLN A 1 296 ? 24.951 -1.263 -0.066 1.00 91.62 296 GLN A C 1
ATOM 2286 O O . GLN A 1 296 ? 24.904 -1.565 1.126 1.00 91.62 296 GLN A O 1
ATOM 2291 N N . GLY A 1 297 ? 24.608 -0.051 -0.509 1.00 89.44 297 GLY A N 1
ATOM 2292 C CA . GLY A 1 297 ? 24.159 1.028 0.367 1.00 89.44 297 GLY A CA 1
ATOM 2293 C C . GLY A 1 297 ? 22.881 0.670 1.125 1.00 89.44 297 GLY A C 1
ATOM 2294 O O . GLY A 1 297 ? 22.804 0.891 2.332 1.00 89.44 297 GLY A O 1
ATOM 2295 N N . LEU A 1 298 ? 21.900 0.057 0.453 1.00 88.06 298 LEU A N 1
ATOM 2296 C CA . LEU A 1 298 ? 20.658 -0.398 1.084 1.00 88.06 298 LEU A CA 1
ATOM 2297 C C . LEU A 1 298 ? 20.913 -1.486 2.132 1.00 88.06 298 LEU A C 1
ATOM 2299 O O . LEU A 1 298 ? 20.394 -1.393 3.244 1.00 88.06 298 LEU A O 1
ATOM 2303 N N . CYS A 1 299 ? 21.722 -2.499 1.813 1.00 90.62 299 CYS A N 1
ATOM 2304 C CA . CYS A 1 299 ? 22.046 -3.574 2.747 1.00 90.62 299 CYS A CA 1
ATOM 2305 C C . CYS A 1 299 ? 22.847 -3.060 3.954 1.00 90.62 299 CYS A C 1
ATOM 2307 O O . CYS A 1 299 ? 22.499 -3.386 5.089 1.00 90.62 299 CYS A O 1
ATOM 2309 N N . GLY A 1 300 ? 23.851 -2.205 3.735 1.00 89.88 300 GLY A N 1
ATOM 2310 C CA . GLY A 1 300 ? 24.620 -1.579 4.813 1.00 89.88 300 GLY A CA 1
ATOM 2311 C C . GLY A 1 300 ? 23.755 -0.697 5.716 1.00 89.88 300 GLY A C 1
ATOM 2312 O O . GLY A 1 300 ? 23.808 -0.818 6.940 1.00 89.88 300 GLY A O 1
ATOM 2313 N N . PHE A 1 301 ? 22.879 0.124 5.129 1.00 89.81 301 PHE A N 1
ATOM 2314 C CA . PHE A 1 301 ? 21.931 0.946 5.881 1.00 89.81 301 PHE A CA 1
ATOM 2315 C C . PHE A 1 301 ? 20.956 0.100 6.711 1.00 89.81 301 PHE A C 1
ATOM 2317 O O . PHE A 1 301 ? 20.742 0.383 7.889 1.00 89.81 301 PHE A O 1
ATOM 2324 N N . LEU A 1 302 ? 20.398 -0.971 6.136 1.00 88.88 302 LEU A N 1
ATOM 2325 C CA . LEU A 1 302 ? 19.510 -1.893 6.850 1.00 88.88 302 LEU A CA 1
ATOM 2326 C C . LEU A 1 302 ? 20.224 -2.608 8.001 1.00 88.88 302 LEU A C 1
ATOM 2328 O O . LEU A 1 302 ? 19.654 -2.723 9.089 1.00 88.88 302 LEU A O 1
ATOM 2332 N N . ALA A 1 303 ? 21.460 -3.063 7.788 1.00 89.19 303 ALA A N 1
ATOM 2333 C CA . ALA A 1 303 ? 22.272 -3.685 8.827 1.00 89.19 303 ALA A CA 1
ATOM 2334 C C . ALA A 1 303 ? 22.551 -2.701 9.975 1.00 89.19 303 ALA A C 1
ATOM 2336 O O . ALA A 1 303 ? 22.349 -3.049 11.138 1.00 89.19 303 ALA A O 1
ATOM 2337 N N . ALA A 1 304 ? 22.915 -1.455 9.657 1.00 88.19 304 ALA A N 1
ATOM 2338 C CA . ALA A 1 304 ? 23.139 -0.408 10.650 1.00 88.19 304 ALA A CA 1
ATOM 2339 C C . ALA A 1 304 ? 21.859 -0.067 11.432 1.00 88.19 304 ALA A C 1
ATOM 2341 O O . ALA A 1 304 ? 21.873 -0.059 12.661 1.00 88.19 304 ALA A O 1
ATOM 2342 N N . LEU A 1 305 ? 20.730 0.148 10.748 1.00 87.00 305 LEU A N 1
ATOM 2343 C CA . LEU A 1 305 ? 19.445 0.443 11.392 1.00 87.00 305 LEU A CA 1
ATOM 2344 C C . LEU A 1 305 ? 19.001 -0.663 12.352 1.00 87.00 305 LEU A C 1
ATOM 2346 O O . LEU A 1 305 ? 18.548 -0.394 13.465 1.00 87.00 305 LEU A O 1
ATOM 2350 N N . THR A 1 306 ? 19.106 -1.915 11.913 1.00 86.75 306 THR A N 1
ATOM 2351 C CA . THR A 1 306 ? 18.719 -3.067 12.733 1.00 86.75 306 THR A CA 1
ATOM 2352 C C . THR A 1 306 ? 19.679 -3.272 13.905 1.00 86.75 306 THR A C 1
ATOM 2354 O O . THR A 1 306 ? 19.202 -3.559 14.999 1.00 86.75 306 THR A O 1
ATOM 2357 N N . ALA A 1 307 ? 20.985 -3.034 13.740 1.00 85.75 307 ALA A N 1
ATOM 2358 C CA . ALA A 1 307 ? 21.946 -3.056 14.846 1.00 85.75 307 ALA A CA 1
ATOM 2359 C C . ALA A 1 307 ? 21.648 -1.969 15.884 1.00 85.75 307 ALA A C 1
ATOM 2361 O O .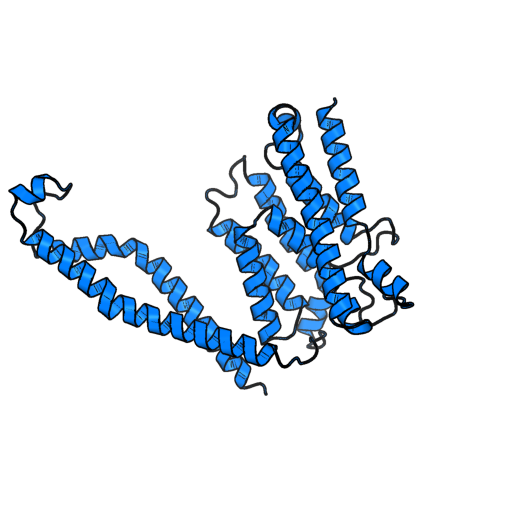 ALA A 1 307 ? 21.601 -2.250 17.079 1.00 85.75 307 ALA A O 1
ATOM 2362 N N . LEU A 1 308 ? 21.374 -0.741 15.429 1.00 83.19 308 LEU A N 1
ATOM 2363 C CA . LEU A 1 308 ? 21.010 0.361 16.317 1.00 83.19 308 LEU A CA 1
ATOM 2364 C C . LEU A 1 308 ? 19.759 0.033 17.118 1.00 83.19 308 LEU A C 1
ATOM 2366 O O . LEU A 1 308 ? 19.700 0.399 18.277 1.00 83.19 308 LEU A O 1
ATOM 2370 N N . SER A 1 309 ? 18.786 -0.694 16.560 1.00 78.38 309 SER A N 1
ATOM 2371 C CA . SER A 1 309 ? 17.582 -1.086 17.306 1.00 78.38 309 SER A CA 1
ATOM 2372 C C . SER A 1 309 ? 17.858 -2.001 18.508 1.00 78.38 309 SER A C 1
ATOM 2374 O O . SER A 1 309 ? 17.033 -2.066 19.416 1.00 78.38 309 SER A O 1
ATOM 2376 N N . TRP A 1 310 ? 19.015 -2.673 18.556 1.00 74.31 310 TRP A N 1
ATOM 2377 C CA . TRP A 1 310 ? 19.393 -3.533 19.680 1.00 74.31 310 TRP A CA 1
ATOM 2378 C C . TRP A 1 310 ? 19.851 -2.747 20.911 1.00 74.31 310 TRP A C 1
ATOM 2380 O O . TRP A 1 310 ? 19.753 -3.277 22.010 1.00 74.31 310 TRP A O 1
ATOM 2390 N N . SER A 1 311 ? 20.298 -1.495 20.760 1.00 57.41 311 SER A N 1
ATOM 2391 C CA . SER A 1 311 ? 20.774 -0.672 21.883 1.00 57.41 311 SER A CA 1
ATOM 2392 C C . SER A 1 311 ? 19.660 0.058 22.648 1.00 57.41 311 SER A C 1
ATOM 2394 O O . SER A 1 311 ? 19.956 0.822 23.559 1.00 57.41 311 SER A O 1
ATOM 2396 N N . TRP A 1 312 ? 18.389 -0.115 22.259 1.00 55.66 312 TRP A N 1
ATOM 2397 C CA . TRP A 1 312 ? 17.227 0.558 22.874 1.00 55.66 312 TRP A CA 1
ATOM 2398 C C . TRP A 1 312 ? 16.449 -0.339 23.850 1.00 55.66 312 TRP A C 1
ATOM 2400 O O . TRP A 1 312 ? 15.314 -0.011 24.213 1.00 55.66 312 TRP A O 1
ATOM 2410 N N . HIS A 1 313 ? 17.032 -1.473 24.239 1.00 47.72 313 HIS A N 1
ATOM 2411 C CA . HIS A 1 313 ? 16.503 -2.418 25.221 1.00 47.72 313 HIS A CA 1
ATOM 2412 C C . HIS A 1 313 ? 17.470 -2.545 26.390 1.00 47.72 313 HIS A C 1
ATOM 2414 O O . HIS A 1 313 ? 16.957 -2.602 27.528 1.00 47.72 313 HIS A O 1
#

Nearest PDB structures (foldseek):
  5xj6-assembly1_A  TM=9.282E-01  e=1.411E-11  Aquifex aeolicus VF5
  5xj8-assembly1_A  TM=9.222E-01  e=1.883E-11  Aquifex aeolicus VF5
  7cqz-assembly1_A  TM=3.457E-01  e=9.764E+00  Mus musculus

Solvent-accessible surface area (backbone atoms only — not comparable to full-atom values): 15846 Å² total; per-residue (Å²): 113,66,47,61,52,52,52,52,48,47,29,53,51,13,19,58,50,13,18,58,56,52,31,46,52,57,28,46,77,70,76,37,66,36,66,84,38,91,79,37,41,44,36,27,72,37,35,19,69,74,72,31,62,71,53,10,51,50,26,33,50,54,38,15,46,33,10,24,50,34,24,50,51,34,48,54,50,46,69,75,39,41,81,66,33,32,86,80,33,46,87,48,38,54,32,51,44,11,30,51,26,9,35,46,10,29,35,39,6,73,88,51,81,46,64,43,38,63,34,66,42,21,42,50,20,26,40,42,68,78,36,52,70,26,36,53,54,12,51,50,44,24,53,51,38,27,46,72,66,28,26,62,64,59,11,53,54,51,13,40,52,45,23,43,50,43,44,59,71,74,35,82,67,45,75,39,88,78,36,31,65,58,44,54,48,46,57,48,50,35,53,52,46,50,65,60,35,48,71,51,51,56,23,51,78,68,72,68,50,76,61,56,77,92,53,86,57,34,67,51,52,42,49,53,52,24,53,50,20,44,48,51,34,54,47,51,49,52,44,39,64,72,45,50,47,53,51,49,48,48,53,33,45,52,62,32,71,49,54,73,77,70,45,70,80,46,102,65,64,96,79,61,29,70,82,49,23,58,56,51,41,50,59,70,47,52,80,49,48,66,58,52,52,50,51,40,52,52,20,49,48,47,26,51,54,42,54,57,57,64,78,78,117